Protein AF-A0A1R2B4B4-F1 (afdb_monomer)

Sequence (333 aa):
MHMRRKIGIGDIAIQDKKAPGSLIFQKTSLIRPNEAKKNVLINFNGGGTGFIISKNKIFIGGKRKKLAIVLTAGHVVCNFVTLEPYEKYFSCMLEDGNKAEAYFIKSYMKNYPDEHKSIFTNGYYCLPGDMAILLLVVHGKAKIHTYRLAKKSTIISNSACTISGYPCIPNNFRYCIPQLEALTQVEIENEARNIFCNFNNRVYAEGKIENIDNGIIEVSCSTTNGMSGSPIILNRKVVGVYVGGPPIPSQRECIKIIQRLERKENPCEIFEDVRNLVLFDTFFTDNIFKDILKERSVENFELYGRAIAGGLLTEKEKKKSPKKVICHNHLNT

InterPro domains:
  IPR009003 Peptidase S1, PA clan [SSF50494] (42-247)

Nearest PDB structures (foldseek):
  1y8t-assembly1_B  TM=7.123E-01  e=9.374E-06  Mycobacterium tuberculosis H37Rv
  6jjl-assembly1_F-2  TM=6.039E-01  e=2.147E-06  Escherichia coli K-12
  8w69-assembly1_C  TM=5.652E-01  e=6.907E-07  Escherichia coli
  8f0a-assembly1_A  TM=5.771E-01  e=5.317E-06  Escherichia coli K-12
  6jjo-assembly1_E  TM=6.288E-01  e=1.851E-05  Escherichia coli K-12

Organism: NCBI:txid5963

Foldseek 3Di:
DDPPPLPAFFCFADQDLQAFRHFDADFWDADDPVPDDFQQKKFFDSFFIKGFADWDWDDDPNDIWIKTKIKFFQVVQAPLLVSHGPDQKTWIATQVRFIKIKGFDDAPWDADPVWDADPRHRFTAGTPRRMTMIMIIGDDDDDHDHFAADDPVVADAPAKKKWKWFADDHPQLCRNPVNCVVPDSVVSVVVVCRRCVNTRHIIIFIWTQHDDPPNDTDTNGRDHTRSGQTFIDGPRHGHDGHHHGRGGPLVSLVSVLSSCVVVVHQLQVSLVSLVCSQVSCVRPPDSVSVVVCVDLVSVLSNLVSCVVVVHDDDPVSCVSHPPPPPDPPPDDD

Secondary structure (DSSP, 8-state):
--------S-----S-TTSTTPPPP--EEEPPTTTSPSSSEEEETTS-EEEEEEEEEEEETTEEEEEEEEEE-HHHHB-TTT-SBS-SEEEEEETTS-EEEEEEEEE----TT--EE-TTT-PEESSTT--EEEEEEE-TTPPP--PPBPPGGG--TT-EEEEEE-----S-HHHH-GGGTTS-HHHHHHHHHHHTTTSSS-EEEEEEEEEEETTEEEE-----TT-TTPEEEETTEEEEE---PPPPHHHHHHHHHHHHHHTT--HHHHHHHHHHGGGGGGG-SS-HHHHHHHSHHHHHHHHHHHHHTTPPPPHHHHHHS-TT---------

pLDDT: mean 77.65, std 17.76, range [19.89, 97.94]

Solvent-accessible surface area (backbone atoms only — not comparable to full-atom values): 18279 Å² total; per-residue (Å²): 133,82,93,75,75,80,67,71,74,18,49,33,29,40,75,41,81,72,34,38,24,42,59,57,83,42,74,38,43,78,66,58,84,87,80,53,83,58,29,29,46,35,40,38,78,87,47,20,15,27,30,25,58,42,74,50,76,50,75,58,94,91,41,80,42,44,37,28,40,28,41,26,20,17,66,66,52,21,38,80,63,80,66,44,60,75,49,67,61,42,63,28,32,33,72,83,68,49,61,31,39,34,32,64,72,48,70,51,55,41,70,73,86,69,51,45,68,41,84,77,27,69,16,49,30,71,47,36,55,42,31,24,40,29,44,32,43,52,57,86,84,74,74,72,41,62,49,46,76,53,58,76,92,75,67,54,64,71,37,66,29,33,37,50,26,33,31,41,82,63,90,52,57,56,53,54,43,36,71,38,66,92,49,54,72,68,56,43,47,53,50,49,31,60,36,50,65,66,32,76,41,64,34,37,13,44,35,28,27,68,40,74,56,99,92,46,75,44,60,42,42,42,73,42,47,16,24,39,4,10,41,30,31,42,94,87,15,36,76,48,66,35,55,58,43,23,33,41,69,44,59,45,50,53,51,51,48,54,32,42,56,76,68,66,52,64,55,52,63,48,46,54,54,59,66,52,42,52,78,43,39,86,85,46,97,61,66,58,51,60,52,53,63,66,32,69,70,48,53,46,47,50,56,49,22,40,47,74,74,70,43,88,73,51,78,71,51,57,71,69,40,68,91,82,78,67,82,82,79,70,87,74,132

Radius of gyration: 22.8 Å; Cα contacts (8 Å, |Δi|>4): 705; chains: 1; bounding box: 49×60×64 Å

Structure (mmCIF, N/CA/C/O backbone):
data_AF-A0A1R2B4B4-F1
#
_entry.id   AF-A0A1R2B4B4-F1
#
loop_
_atom_site.group_PDB
_atom_site.id
_atom_site.type_symbol
_atom_site.label_atom_id
_atom_site.label_alt_id
_atom_site.label_comp_id
_atom_site.label_asym_id
_atom_site.label_entity_id
_atom_site.label_seq_id
_atom_site.pdbx_PDB_ins_code
_atom_site.Cartn_x
_atom_site.Cartn_y
_atom_site.Cartn_z
_atom_site.occupancy
_atom_site.B_iso_or_equiv
_atom_site.auth_seq_id
_atom_site.auth_comp_id
_atom_site.auth_asym_id
_atom_site.auth_atom_id
_atom_site.pdbx_PDB_model_num
ATOM 1 N N . MET A 1 1 ? 12.985 -18.440 6.830 1.00 20.50 1 MET A N 1
ATOM 2 C CA . MET A 1 1 ? 13.999 -17.629 6.120 1.00 20.50 1 MET A CA 1
ATOM 3 C C . MET A 1 1 ? 13.409 -16.235 5.962 1.00 20.50 1 MET A C 1
ATOM 5 O O . MET A 1 1 ? 12.304 -16.123 5.457 1.00 20.50 1 MET A O 1
ATOM 9 N N . HIS A 1 2 ? 14.055 -15.229 6.550 1.00 19.89 2 HIS A N 1
ATOM 10 C CA . HIS A 1 2 ? 13.493 -13.904 6.827 1.00 19.89 2 HIS A CA 1
ATOM 11 C C . HIS A 1 2 ? 12.903 -13.196 5.597 1.00 19.89 2 HIS A C 1
ATOM 13 O O . HIS A 1 2 ? 13.605 -13.016 4.603 1.00 19.89 2 HIS A O 1
ATOM 19 N N . MET A 1 3 ? 11.656 -12.720 5.709 1.00 21.08 3 MET A N 1
ATOM 20 C CA . MET A 1 3 ? 11.087 -11.706 4.817 1.00 21.08 3 MET A CA 1
ATOM 21 C C . MET A 1 3 ? 11.991 -10.463 4.832 1.00 21.08 3 MET A C 1
ATOM 23 O O . MET A 1 3 ? 11.949 -9.644 5.745 1.00 21.08 3 MET A O 1
ATOM 27 N N . ARG A 1 4 ? 12.877 -10.375 3.835 1.00 22.64 4 ARG A N 1
ATOM 28 C CA . ARG A 1 4 ? 13.875 -9.309 3.640 1.00 22.64 4 ARG A CA 1
ATOM 29 C C . ARG A 1 4 ? 13.557 -8.397 2.454 1.00 22.64 4 ARG A C 1
ATOM 31 O O . ARG A 1 4 ? 14.420 -7.638 2.027 1.00 22.64 4 ARG A O 1
ATOM 38 N N . ARG A 1 5 ? 12.341 -8.424 1.909 1.00 26.77 5 ARG A N 1
ATOM 39 C CA . ARG A 1 5 ? 11.964 -7.491 0.839 1.00 26.77 5 ARG A CA 1
ATOM 40 C C . ARG A 1 5 ? 11.221 -6.293 1.423 1.00 26.77 5 ARG A C 1
ATOM 42 O O . ARG A 1 5 ? 10.004 -6.233 1.409 1.00 26.77 5 ARG A O 1
ATOM 49 N N . LYS A 1 6 ? 12.004 -5.313 1.890 1.00 31.19 6 LYS A N 1
ATOM 50 C CA . LYS A 1 6 ? 11.599 -3.901 2.030 1.00 31.19 6 LYS A CA 1
ATOM 51 C C . LYS A 1 6 ? 11.477 -3.247 0.638 1.00 31.19 6 LYS A C 1
ATOM 53 O O . LYS A 1 6 ? 12.134 -2.248 0.352 1.00 31.19 6 LYS A O 1
ATOM 58 N N . ILE A 1 7 ? 10.731 -3.871 -0.264 1.00 29.67 7 ILE A N 1
ATOM 59 C CA . ILE A 1 7 ? 10.437 -3.319 -1.585 1.00 29.67 7 ILE A CA 1
ATOM 60 C C . ILE A 1 7 ? 8.945 -3.021 -1.538 1.00 29.67 7 ILE A C 1
ATOM 62 O O . ILE A 1 7 ? 8.129 -3.913 -1.749 1.00 29.67 7 ILE A O 1
ATOM 66 N N . GLY A 1 8 ? 8.606 -1.797 -1.128 1.00 29.62 8 GLY A N 1
ATOM 67 C CA . GLY A 1 8 ? 7.246 -1.295 -1.278 1.00 29.62 8 GLY A CA 1
ATOM 68 C C . GLY A 1 8 ? 6.908 -1.229 -2.764 1.00 29.62 8 GLY A C 1
ATOM 69 O O . GLY A 1 8 ? 7.764 -0.882 -3.579 1.00 29.62 8 GLY A O 1
ATOM 70 N N . ILE A 1 9 ? 5.682 -1.595 -3.118 1.00 30.94 9 ILE A N 1
ATOM 71 C CA . ILE A 1 9 ? 5.141 -1.310 -4.442 1.00 30.94 9 ILE A CA 1
ATOM 72 C C . ILE A 1 9 ? 4.586 0.107 -4.359 1.00 30.94 9 ILE A C 1
ATOM 74 O O . ILE A 1 9 ? 3.557 0.321 -3.730 1.00 30.94 9 ILE A O 1
ATOM 78 N N . GLY A 1 10 ? 5.299 1.057 -4.960 1.00 35.84 10 GLY A N 1
ATOM 79 C CA . GLY A 1 10 ? 4.765 2.375 -5.293 1.00 35.84 10 GLY A CA 1
ATOM 80 C C . GLY A 1 10 ? 4.602 3.361 -4.135 1.00 35.84 10 GLY A C 1
ATOM 81 O O . GLY A 1 10 ? 3.484 3.707 -3.786 1.00 35.84 10 GLY A O 1
ATOM 82 N N . ASP A 1 11 ? 5.710 3.925 -3.657 1.00 35.34 11 ASP A N 1
ATOM 83 C CA . ASP A 1 11 ? 5.749 5.313 -3.170 1.00 35.34 11 ASP A CA 1
ATOM 84 C C . ASP A 1 11 ? 6.859 6.026 -3.950 1.00 35.34 11 ASP A C 1
ATOM 86 O O . ASP A 1 11 ? 7.958 6.251 -3.445 1.00 35.34 11 ASP A O 1
ATOM 90 N N . ILE A 1 12 ? 6.610 6.273 -5.238 1.00 34.72 12 ILE A N 1
ATOM 91 C CA . ILE A 1 12 ? 7.547 6.989 -6.103 1.00 34.72 12 ILE A CA 1
ATOM 92 C C . ILE A 1 12 ? 7.084 8.422 -6.185 1.00 34.72 12 ILE A C 1
ATOM 94 O O . ILE A 1 12 ? 6.176 8.713 -6.942 1.00 34.72 12 ILE A O 1
ATOM 98 N N . ALA A 1 13 ? 7.729 9.334 -5.478 1.00 34.78 13 ALA A N 1
ATOM 99 C CA . ALA A 1 13 ? 7.736 10.705 -5.961 1.00 34.78 13 ALA A CA 1
ATOM 100 C C . ALA A 1 13 ? 8.562 10.754 -7.257 1.00 34.78 13 ALA A C 1
ATOM 102 O O . ALA A 1 13 ? 9.492 9.989 -7.347 1.00 34.78 13 ALA A O 1
ATOM 103 N N . ILE A 1 14 ? 8.257 11.575 -8.261 1.00 30.64 14 ILE A N 1
ATOM 104 C CA . ILE A 1 14 ? 9.130 11.924 -9.405 1.00 30.64 14 ILE A CA 1
ATOM 105 C C . ILE A 1 14 ? 8.902 13.415 -9.661 1.00 30.64 14 ILE A C 1
ATOM 107 O O . ILE A 1 14 ? 7.809 13.927 -9.428 1.00 30.64 14 ILE A O 1
ATOM 111 N N . GLN A 1 15 ? 9.953 14.102 -10.107 1.00 33.62 15 GLN A N 1
ATOM 112 C CA . GLN A 1 15 ? 10.047 15.551 -10.290 1.00 33.62 15 GLN A CA 1
ATOM 113 C C . GLN A 1 15 ? 8.999 16.166 -11.238 1.00 33.62 15 GLN A C 1
ATOM 115 O O . GLN A 1 15 ? 8.691 17.352 -11.120 1.00 33.62 15 GLN A O 1
ATOM 120 N N . ASP A 1 16 ? 8.447 15.404 -12.178 1.00 34.88 16 ASP A N 1
ATOM 121 C CA . ASP A 1 16 ? 7.552 15.958 -13.187 1.00 34.88 16 ASP A CA 1
ATOM 122 C C . ASP A 1 16 ? 6.087 15.829 -12.752 1.00 34.88 16 ASP A C 1
ATOM 124 O O . ASP A 1 16 ? 5.602 14.723 -12.529 1.00 34.88 16 ASP A O 1
ATOM 128 N N . LYS A 1 17 ? 5.344 16.947 -12.729 1.00 39.56 17 LYS A N 1
ATOM 129 C CA . LYS A 1 17 ? 3.870 16.944 -12.604 1.00 39.56 17 LYS A CA 1
ATOM 130 C C . LYS A 1 17 ? 3.194 16.050 -13.656 1.00 39.56 17 LYS A C 1
ATOM 132 O O . LYS A 1 17 ? 2.012 15.754 -13.528 1.00 39.56 17 LYS A O 1
ATOM 137 N N . LYS A 1 18 ? 3.917 15.682 -14.718 1.00 39.38 18 LYS A N 1
ATOM 138 C CA . LYS A 1 18 ? 3.471 14.806 -15.803 1.00 39.38 18 LYS A CA 1
ATOM 139 C C . LYS A 1 18 ? 3.946 13.352 -15.668 1.00 39.38 18 LYS A C 1
ATOM 141 O O . LYS A 1 18 ? 3.542 12.536 -16.493 1.00 39.38 18 LYS A O 1
ATOM 146 N N . ALA A 1 19 ? 4.783 13.011 -14.684 1.00 39.66 19 ALA A N 1
ATOM 147 C CA . ALA A 1 19 ? 5.289 11.652 -14.510 1.00 39.66 19 ALA A CA 1
ATOM 148 C C . ALA A 1 19 ? 4.325 10.786 -13.670 1.00 39.66 19 ALA A C 1
ATOM 150 O O . ALA A 1 19 ? 3.965 11.179 -12.556 1.00 39.66 19 ALA A O 1
ATOM 151 N N . PRO A 1 20 ? 3.957 9.581 -14.151 1.00 38.28 20 PRO A N 1
ATOM 152 C CA . PRO A 1 20 ? 3.320 8.528 -13.359 1.00 38.28 20 PRO A CA 1
ATOM 153 C C . PRO A 1 20 ? 3.973 8.368 -11.978 1.00 38.28 20 PRO A C 1
ATOM 155 O O . PRO A 1 20 ? 5.147 8.016 -11.895 1.00 38.28 20 PRO A O 1
ATOM 158 N N . GLY A 1 21 ? 3.221 8.639 -10.906 1.00 39.91 21 GLY A N 1
ATOM 159 C CA . GLY A 1 21 ? 3.669 8.480 -9.515 1.00 39.91 21 GLY A CA 1
ATOM 160 C C . GLY A 1 21 ? 3.972 9.775 -8.749 1.00 39.91 21 GLY A C 1
ATOM 161 O O . GLY A 1 21 ? 3.857 9.766 -7.532 1.00 39.91 21 GLY A O 1
ATOM 162 N N . SER A 1 22 ? 4.261 10.906 -9.406 1.00 41.38 22 SER A N 1
ATOM 163 C CA . SER A 1 22 ? 4.765 12.129 -8.748 1.00 41.38 22 SER A CA 1
ATOM 164 C C . SER A 1 22 ? 3.985 12.575 -7.491 1.00 41.38 22 SER A C 1
ATOM 166 O O . SER A 1 22 ? 2.798 12.894 -7.584 1.00 41.38 22 SER A O 1
ATOM 168 N N . LEU A 1 23 ? 4.659 12.680 -6.335 1.00 45.44 23 LEU A N 1
ATOM 169 C CA . LEU A 1 23 ? 4.102 13.233 -5.093 1.00 45.44 23 LEU A CA 1
ATOM 170 C C . LEU A 1 23 ? 4.549 14.688 -4.902 1.00 45.44 23 LEU A C 1
ATOM 172 O O . LEU A 1 23 ? 5.727 15.019 -5.039 1.00 45.44 23 LEU A O 1
ATOM 176 N N . ILE A 1 24 ? 3.608 15.557 -4.529 1.00 48.50 24 ILE A N 1
ATOM 177 C CA . ILE A 1 24 ? 3.902 16.918 -4.067 1.00 48.50 24 ILE A CA 1
ATOM 178 C C . ILE A 1 24 ? 4.167 16.846 -2.563 1.00 48.50 24 ILE A C 1
ATOM 180 O O . ILE A 1 24 ? 3.289 16.447 -1.802 1.00 48.50 24 ILE A O 1
ATOM 184 N N . PHE A 1 25 ? 5.363 17.242 -2.123 1.00 50.50 25 PHE A N 1
ATOM 185 C CA . PHE A 1 25 ? 5.734 17.129 -0.714 1.00 50.50 25 PHE A CA 1
ATOM 186 C C . PHE A 1 25 ? 5.131 18.245 0.124 1.00 50.50 25 PHE A C 1
ATOM 188 O O . PHE A 1 25 ? 5.364 19.432 -0.100 1.00 50.50 25 PHE A O 1
ATOM 195 N N . GLN A 1 26 ? 4.415 17.829 1.156 1.00 57.78 26 GLN A N 1
ATOM 196 C CA . GLN A 1 26 ? 4.016 18.643 2.294 1.00 57.78 26 GLN A CA 1
ATOM 197 C C . GLN A 1 26 ? 4.715 18.114 3.554 1.00 57.78 26 GLN A C 1
ATOM 199 O O . GLN A 1 26 ? 4.898 16.905 3.715 1.00 57.78 26 GLN A O 1
ATOM 204 N N . LYS A 1 27 ? 5.164 18.998 4.451 1.00 58.38 27 LYS A N 1
ATOM 205 C CA . LYS A 1 27 ? 5.816 18.558 5.696 1.00 58.38 27 LYS A CA 1
ATOM 206 C C . LYS A 1 27 ? 4.836 17.717 6.521 1.00 58.38 27 LYS A C 1
ATOM 208 O O . LYS A 1 27 ? 3.685 18.115 6.682 1.00 58.38 27 LYS A O 1
ATOM 213 N N . THR A 1 28 ? 5.286 16.576 7.048 1.00 61.84 28 THR A N 1
ATOM 214 C CA . THR A 1 28 ? 4.481 15.814 8.015 1.00 61.84 28 THR A CA 1
ATOM 215 C C . THR A 1 28 ? 4.701 16.359 9.422 1.00 61.84 28 THR A C 1
ATOM 217 O O . THR A 1 28 ? 5.703 17.024 9.701 1.00 61.84 28 THR A O 1
ATOM 220 N N . SER A 1 29 ? 3.747 16.108 10.312 1.00 66.56 29 SER A N 1
ATOM 221 C CA . SER A 1 29 ? 3.820 16.527 11.707 1.00 66.56 29 SER A CA 1
ATOM 222 C C . SER A 1 29 ? 3.812 15.323 12.648 1.00 66.56 29 SER A C 1
ATOM 224 O O . SER A 1 29 ? 3.117 14.321 12.435 1.00 66.56 29 SER A O 1
ATOM 226 N N . LEU A 1 30 ? 4.597 15.426 13.727 1.00 65.56 30 LEU A N 1
ATOM 227 C CA . LEU A 1 30 ? 4.502 14.496 14.847 1.00 65.56 30 LEU A CA 1
ATOM 228 C C . LEU A 1 30 ? 3.175 14.685 15.570 1.00 65.56 30 LEU A C 1
ATOM 230 O O . LEU A 1 30 ? 2.726 15.801 15.839 1.00 65.56 30 LEU A O 1
ATOM 234 N N . ILE A 1 31 ? 2.600 13.567 15.987 1.00 60.31 31 ILE A N 1
ATOM 235 C CA . ILE A 1 31 ? 1.404 13.577 16.814 1.00 60.31 31 ILE A CA 1
ATOM 236 C C . ILE A 1 31 ? 1.773 13.880 18.253 1.00 60.31 31 ILE A C 1
ATOM 238 O O . ILE A 1 31 ? 2.488 13.113 18.900 1.00 60.31 31 ILE A O 1
ATOM 242 N N . ARG A 1 32 ? 1.182 14.943 18.800 1.00 54.16 32 ARG A N 1
ATOM 243 C CA . ARG A 1 32 ? 1.194 15.162 20.245 1.00 54.16 32 ARG A CA 1
ATOM 244 C C . ARG A 1 32 ? 0.273 14.1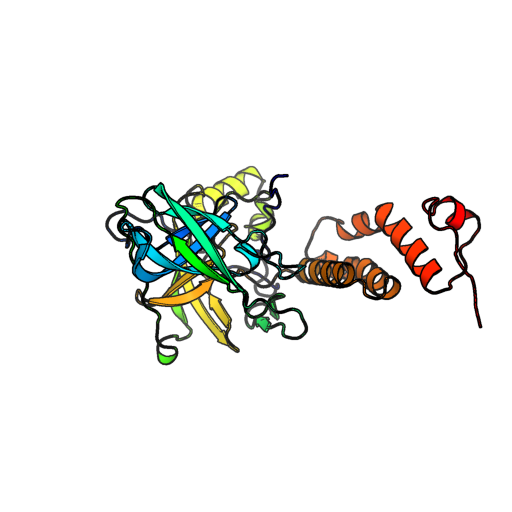29 20.919 1.00 54.16 32 ARG A C 1
ATOM 246 O O . ARG A 1 32 ? -0.895 14.022 20.535 1.00 54.16 32 ARG A O 1
ATOM 253 N N . PRO A 1 33 ? 0.736 13.388 21.946 1.00 47.47 33 PRO A N 1
ATOM 254 C CA . PRO A 1 33 ? -0.003 12.276 22.564 1.00 47.47 33 PRO A CA 1
ATOM 255 C C . PRO A 1 33 ? -1.416 12.591 23.082 1.00 47.47 33 PRO A C 1
ATOM 257 O O . PRO A 1 33 ? -2.191 11.663 23.324 1.00 47.47 33 PRO A O 1
ATOM 260 N N . ASN A 1 34 ? -1.736 13.872 23.281 1.00 50.53 34 ASN A N 1
ATOM 261 C CA . ASN A 1 34 ? -2.992 14.337 23.869 1.00 50.53 34 ASN A CA 1
ATOM 262 C C . ASN A 1 34 ? -4.102 14.581 22.831 1.00 50.53 34 ASN A C 1
ATOM 264 O O . ASN A 1 34 ? -5.273 14.613 23.198 1.00 50.53 34 ASN A O 1
ATOM 268 N N . GLU A 1 35 ? -3.764 14.715 21.546 1.00 55.56 35 GLU A N 1
ATOM 269 C CA . GLU A 1 35 ? -4.725 15.082 20.491 1.00 55.56 35 GLU A CA 1
ATOM 270 C C . GLU A 1 35 ? -5.204 13.878 19.664 1.00 55.56 35 GLU A C 1
ATOM 272 O O . GLU A 1 35 ? -6.235 13.940 18.989 1.00 55.56 35 GLU A O 1
ATOM 277 N N . ALA A 1 36 ? -4.501 12.745 19.739 1.00 60.78 36 ALA A N 1
ATOM 278 C CA . ALA A 1 36 ? -4.832 11.561 18.960 1.00 60.78 36 ALA A CA 1
ATOM 279 C C . ALA A 1 36 ? -5.597 10.501 19.756 1.00 60.78 36 ALA A C 1
ATOM 281 O O . ALA A 1 36 ? -5.290 10.179 20.905 1.00 60.78 36 ALA A O 1
ATOM 282 N N . LYS A 1 37 ? -6.560 9.861 19.081 1.00 68.31 37 LYS A N 1
ATOM 283 C CA . LYS A 1 37 ? -7.073 8.562 19.527 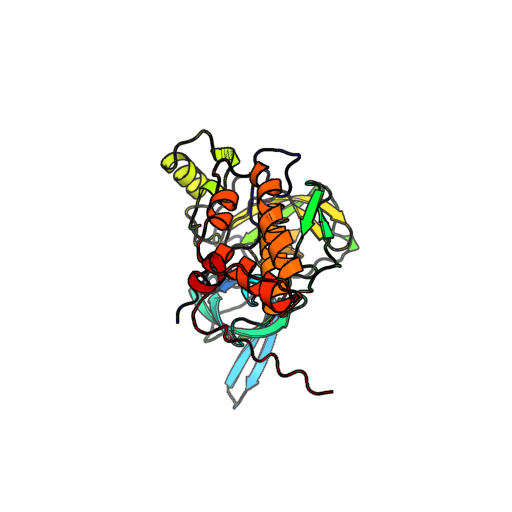1.00 68.31 37 LYS A CA 1
ATOM 284 C C . LYS A 1 37 ? -5.895 7.587 19.599 1.00 68.31 37 LYS A C 1
ATOM 286 O O . LYS A 1 37 ? -5.201 7.414 18.597 1.00 68.31 37 LYS A O 1
ATOM 291 N N . LYS A 1 38 ? -5.698 6.986 20.774 1.00 76.06 38 LYS A N 1
ATOM 292 C CA . LYS A 1 38 ? -4.687 5.951 21.024 1.00 76.06 38 LYS A CA 1
ATOM 293 C C . LYS A 1 38 ? -5.205 4.577 20.603 1.00 76.06 38 LYS A C 1
ATOM 295 O O . LYS A 1 38 ? -6.412 4.348 20.599 1.00 76.06 38 LYS A O 1
ATOM 300 N N . ASN A 1 39 ? -4.294 3.664 20.304 1.00 80.75 39 ASN A N 1
ATOM 301 C CA . ASN A 1 39 ? -4.520 2.305 19.814 1.00 80.75 39 ASN A CA 1
ATOM 302 C C . ASN A 1 39 ? -5.665 2.176 18.799 1.00 80.75 39 ASN A C 1
ATOM 304 O O . ASN A 1 39 ? -6.571 1.351 18.966 1.00 80.75 39 ASN A O 1
ATOM 308 N N . VAL A 1 40 ? -5.664 3.046 17.796 1.00 89.19 40 VAL A N 1
ATOM 309 C CA . VAL A 1 40 ? -6.540 2.970 16.624 1.00 89.19 40 VAL A CA 1
ATOM 310 C C . VAL A 1 40 ? -5.788 2.444 15.398 1.00 89.19 40 VAL A C 1
ATOM 312 O O . VAL A 1 40 ? -6.418 1.913 14.482 1.00 89.19 40 VAL A O 1
ATOM 315 N N . LEU A 1 41 ? -4.456 2.544 15.411 1.00 92.44 41 LEU A N 1
ATOM 316 C CA . LEU A 1 41 ? -3.555 1.977 14.414 1.00 92.44 41 LEU A CA 1
ATOM 317 C C . LEU A 1 41 ? -2.807 0.756 14.957 1.00 92.44 41 LEU A C 1
ATOM 319 O O . LEU A 1 41 ? -2.630 0.600 16.170 1.00 92.44 41 LEU A O 1
ATOM 323 N N . ILE A 1 42 ? -2.345 -0.075 14.029 1.00 93.94 42 ILE A N 1
ATOM 324 C CA . ILE A 1 42 ? -1.343 -1.113 14.253 1.00 93.94 42 ILE A CA 1
ATOM 325 C C . ILE A 1 42 ? -0.165 -0.905 13.301 1.00 93.94 42 ILE A C 1
ATOM 327 O O . ILE A 1 42 ? -0.352 -0.457 12.169 1.00 93.94 42 ILE A O 1
ATOM 331 N N . ASN A 1 43 ? 1.028 -1.266 13.760 1.00 94.06 43 ASN A N 1
ATOM 332 C CA . ASN A 1 43 ? 2.244 -1.329 12.954 1.00 94.06 43 ASN A CA 1
ATOM 333 C C . ASN A 1 43 ? 2.663 -2.797 12.786 1.00 94.06 43 ASN A C 1
ATOM 335 O O . ASN A 1 43 ? 2.759 -3.523 13.782 1.00 94.06 43 ASN A O 1
ATOM 339 N N . PHE A 1 44 ? 2.889 -3.244 11.551 1.00 92.25 44 PHE A N 1
ATOM 340 C CA . PHE A 1 44 ? 3.333 -4.611 11.274 1.00 92.25 44 PHE A CA 1
ATOM 341 C C . PHE A 1 44 ? 4.849 -4.747 11.420 1.00 92.25 44 PHE A C 1
ATOM 343 O O . PHE A 1 44 ? 5.626 -3.894 10.986 1.00 92.25 44 PHE A O 1
ATOM 350 N N . ASN A 1 45 ? 5.292 -5.870 11.988 1.00 80.38 45 ASN A N 1
ATOM 351 C CA . ASN A 1 45 ? 6.713 -6.200 12.027 1.00 80.38 45 ASN A CA 1
ATOM 352 C C . ASN A 1 45 ? 7.214 -6.480 10.600 1.00 80.38 45 ASN A C 1
ATOM 354 O O . ASN A 1 45 ? 6.929 -7.533 10.043 1.00 80.38 45 ASN A O 1
ATOM 358 N N . GLY A 1 46 ? 7.963 -5.542 10.020 1.00 71.88 46 GLY A N 1
ATOM 359 C CA . GLY A 1 46 ? 8.410 -5.604 8.620 1.00 71.88 46 GLY A CA 1
ATOM 360 C C . GLY A 1 46 ?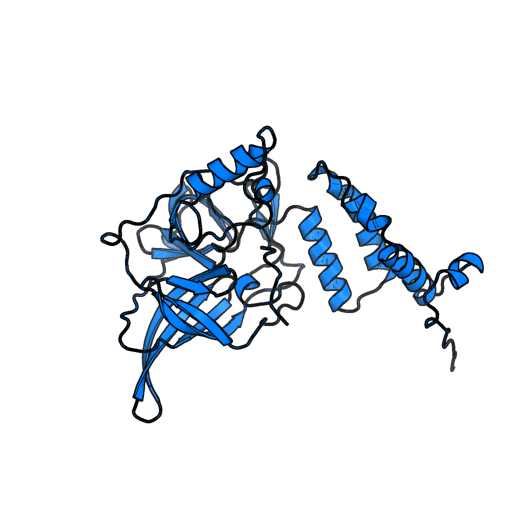 7.995 -4.392 7.785 1.00 71.88 46 GLY A C 1
ATOM 361 O O . GLY A 1 46 ? 8.525 -4.210 6.691 1.00 71.88 46 GLY A O 1
ATOM 362 N N . GLY A 1 47 ? 7.136 -3.532 8.337 1.00 84.31 47 GLY A N 1
ATOM 363 C CA . GLY A 1 47 ? 6.620 -2.333 7.686 1.00 84.31 47 GLY A CA 1
ATOM 364 C C . GLY A 1 47 ? 5.163 -2.496 7.260 1.00 84.31 47 GLY A C 1
ATOM 365 O O . GLY A 1 47 ? 4.694 -3.598 6.987 1.00 84.31 47 GLY A O 1
ATOM 366 N N . GLY A 1 48 ? 4.452 -1.375 7.222 1.00 90.88 48 GLY A N 1
ATOM 367 C CA . GLY A 1 48 ? 3.034 -1.307 6.899 1.00 90.88 48 GLY A CA 1
ATOM 368 C C . GLY A 1 48 ? 2.208 -0.889 8.107 1.00 90.88 48 GLY A C 1
ATOM 369 O O . GLY A 1 48 ? 2.551 -1.142 9.264 1.00 90.88 48 GLY A O 1
ATOM 370 N N . THR A 1 49 ? 1.078 -0.262 7.823 1.00 95.38 49 THR A N 1
ATOM 371 C CA . THR A 1 49 ? 0.134 0.238 8.815 1.00 95.38 49 THR A CA 1
ATOM 372 C C . THR A 1 49 ? -1.218 -0.443 8.615 1.00 95.38 49 THR A C 1
ATOM 374 O O . THR A 1 49 ? -1.631 -0.740 7.497 1.00 95.38 49 THR A O 1
ATOM 377 N N . GLY A 1 50 ? -1.941 -0.698 9.698 1.00 96.75 50 GLY A N 1
ATOM 378 C CA . GLY A 1 50 ? -3.359 -1.049 9.648 1.00 96.75 50 GLY A CA 1
ATOM 379 C C . GLY A 1 50 ? -4.157 -0.186 10.613 1.00 96.75 50 GLY A C 1
ATOM 380 O O . GLY A 1 50 ? -3.600 0.388 11.549 1.00 96.75 50 GLY A O 1
ATOM 381 N N . PHE A 1 51 ? -5.470 -0.099 10.423 1.00 96.62 51 PHE A N 1
ATOM 382 C CA . PHE A 1 51 ? -6.339 0.651 11.329 1.00 96.62 51 PHE A CA 1
ATOM 383 C C . PHE A 1 51 ? -7.617 -0.092 11.689 1.00 96.62 51 PHE A C 1
ATOM 385 O O . PHE A 1 51 ? -8.199 -0.833 10.897 1.00 96.62 51 PHE A O 1
ATOM 392 N N . ILE A 1 52 ? -8.070 0.131 12.920 1.00 96.69 52 ILE A N 1
ATOM 393 C CA . ILE A 1 52 ? -9.191 -0.590 13.514 1.00 96.69 52 ILE A CA 1
ATOM 394 C C . ILE A 1 52 ? -10.504 0.125 13.178 1.00 96.69 52 ILE A C 1
ATOM 396 O O . ILE A 1 52 ? -10.718 1.281 13.557 1.00 96.69 52 ILE A O 1
ATOM 400 N N . ILE A 1 53 ? -11.427 -0.587 12.532 1.00 95.38 53 ILE A N 1
ATOM 401 C CA . ILE A 1 53 ? -12.754 -0.063 12.155 1.00 95.38 53 ILE A CA 1
ATOM 402 C C . ILE A 1 53 ? -13.881 -0.577 13.051 1.00 95.38 53 ILE A C 1
ATOM 404 O O . ILE A 1 53 ? -14.906 0.082 13.215 1.00 95.38 53 ILE A O 1
ATOM 408 N N . SER A 1 54 ? -13.689 -1.736 13.675 1.00 94.19 54 SER A N 1
ATOM 409 C CA . SER A 1 54 ? -14.670 -2.350 14.564 1.00 94.19 54 SER A CA 1
ATOM 410 C C . SER A 1 54 ? -13.965 -3.111 15.675 1.00 94.19 54 SER A C 1
ATOM 412 O O . SER A 1 54 ? -12.849 -3.592 15.494 1.00 94.19 54 SER A O 1
ATOM 414 N N . LYS A 1 55 ? -14.613 -3.216 16.834 1.00 93.31 55 LYS A N 1
ATOM 415 C CA . LYS A 1 55 ? -14.126 -4.003 17.965 1.00 93.31 55 LYS A CA 1
ATOM 416 C C . LYS A 1 55 ? -15.278 -4.702 18.659 1.00 93.31 55 LYS A C 1
ATOM 418 O O . LYS A 1 55 ? -16.338 -4.112 18.854 1.00 93.31 55 LYS A O 1
ATOM 423 N N . ASN A 1 56 ? -15.032 -5.923 19.104 1.00 90.19 56 ASN A N 1
ATOM 424 C CA . ASN A 1 56 ? -15.956 -6.676 19.932 1.00 90.19 56 ASN A CA 1
ATOM 425 C C . ASN A 1 56 ? -15.196 -7.396 21.055 1.00 90.19 56 ASN A C 1
ATOM 427 O O . ASN A 1 56 ? -13.975 -7.562 21.012 1.00 90.19 56 ASN A O 1
ATOM 431 N N . LYS A 1 57 ? -15.905 -7.792 22.108 1.00 84.69 57 LYS A N 1
ATOM 432 C CA . LYS A 1 57 ? -15.353 -8.619 23.179 1.00 84.69 57 LYS A CA 1
ATOM 433 C C . LYS A 1 57 ? -16.112 -9.930 23.198 1.00 84.69 57 LYS A C 1
ATOM 435 O O . LYS A 1 57 ? -17.298 -9.924 23.507 1.00 84.69 57 LYS A O 1
ATOM 440 N N . ILE A 1 58 ? -15.413 -11.024 22.939 1.00 83.25 58 ILE A N 1
ATOM 441 C CA . ILE A 1 58 ? -15.995 -12.366 22.971 1.00 83.25 58 ILE A CA 1
ATOM 442 C C . ILE A 1 58 ? -15.350 -13.202 24.077 1.00 83.25 58 ILE A C 1
ATOM 444 O O . ILE A 1 58 ? -14.262 -12.874 24.561 1.00 83.25 58 ILE A O 1
ATOM 448 N N . PHE A 1 59 ? -16.022 -14.269 24.496 1.00 78.75 59 PHE A N 1
ATOM 449 C CA . PHE A 1 59 ? -15.481 -15.246 25.438 1.00 78.75 59 PHE A CA 1
ATOM 450 C C . PHE A 1 59 ? -14.987 -16.472 24.669 1.00 78.75 59 PHE A C 1
ATOM 452 O O . PHE A 1 59 ? -15.737 -17.045 23.887 1.00 78.75 59 PHE A O 1
ATOM 459 N N . ILE A 1 60 ? -13.731 -16.868 24.891 1.00 76.12 60 ILE A N 1
ATOM 460 C CA . ILE A 1 60 ? -13.147 -18.107 24.359 1.00 76.12 60 ILE A CA 1
ATOM 461 C C . ILE A 1 60 ? -12.543 -18.867 25.541 1.00 76.12 60 ILE A C 1
ATOM 463 O O . ILE A 1 60 ? -11.654 -18.342 26.215 1.00 76.12 60 ILE A O 1
ATOM 467 N N . GLY A 1 61 ? -13.042 -20.078 25.819 1.00 76.44 61 GLY A N 1
ATOM 468 C CA . GLY A 1 61 ? -12.548 -20.923 26.916 1.00 76.44 61 GLY A CA 1
ATOM 469 C C . GLY A 1 61 ? -12.576 -20.224 28.282 1.00 76.44 61 GLY A C 1
ATOM 470 O O . GLY A 1 61 ? -11.575 -20.211 28.993 1.00 76.44 61 GLY A O 1
ATOM 471 N N . GLY A 1 62 ? -13.671 -19.520 28.596 1.00 80.25 62 GLY A N 1
ATOM 472 C CA . GLY A 1 62 ? -13.831 -18.754 29.843 1.00 80.25 62 GLY A CA 1
ATOM 473 C C . GLY A 1 62 ? -13.011 -17.457 29.933 1.00 80.25 62 GLY A C 1
ATOM 474 O O . GLY A 1 62 ? -13.219 -16.659 30.845 1.00 80.25 62 GLY A O 1
ATOM 475 N N . LYS A 1 63 ? -12.113 -17.180 28.976 1.00 80.19 63 LYS A N 1
ATOM 476 C CA . LYS A 1 63 ? -11.309 -15.950 28.941 1.00 80.19 63 LYS A CA 1
ATOM 477 C C . LYS A 1 63 ? -11.910 -14.939 27.971 1.00 80.19 63 LYS A C 1
ATOM 479 O O . LYS A 1 63 ? -12.194 -15.241 26.812 1.00 80.19 63 LYS A O 1
ATOM 484 N N . ARG A 1 64 ? -12.065 -13.694 28.429 1.00 82.75 64 ARG A N 1
ATOM 485 C CA . ARG A 1 64 ? -12.547 -12.592 27.588 1.00 82.75 64 ARG A CA 1
ATOM 486 C C . ARG A 1 64 ? -11.433 -12.120 26.655 1.00 82.75 64 ARG A C 1
ATOM 488 O O . ARG A 1 64 ? -10.421 -11.593 27.115 1.00 82.75 64 ARG A O 1
ATOM 495 N N . LYS A 1 65 ? -11.633 -12.269 25.349 1.00 83.75 65 LYS A N 1
ATOM 496 C CA . LYS A 1 65 ? -10.721 -11.799 24.302 1.00 83.75 65 LYS A CA 1
ATOM 497 C C . LYS A 1 65 ? -11.292 -10.546 23.644 1.00 83.75 65 LYS A C 1
ATOM 499 O O . LYS A 1 65 ? -12.494 -10.446 23.393 1.00 83.75 65 LYS A O 1
ATOM 504 N N . LYS A 1 66 ? -10.430 -9.557 23.407 1.00 88.00 66 LYS A N 1
ATOM 505 C CA . LYS A 1 66 ? -10.777 -8.355 22.642 1.00 88.00 66 LYS A CA 1
ATOM 506 C C . LYS A 1 66 ? -10.402 -8.619 21.193 1.00 88.00 66 LYS A C 1
ATOM 508 O O . LYS A 1 66 ? -9.222 -8.803 20.901 1.00 88.00 66 LYS A O 1
ATOM 513 N N . LEU A 1 67 ? -11.409 -8.641 20.335 1.00 92.56 67 LEU A N 1
ATOM 514 C CA . LEU A 1 67 ? -11.243 -8.790 18.901 1.00 92.56 67 LEU A CA 1
ATOM 515 C C . LEU A 1 67 ? -11.501 -7.460 18.207 1.00 92.56 67 LEU A C 1
ATOM 517 O O . LEU A 1 67 ? -12.336 -6.669 18.653 1.00 92.56 67 LEU A O 1
ATOM 521 N N . ALA A 1 68 ? -10.802 -7.224 17.109 1.00 95.06 68 ALA A N 1
ATOM 522 C CA . ALA A 1 68 ? -10.997 -6.052 16.276 1.00 95.06 68 ALA A CA 1
ATOM 523 C C . ALA A 1 68 ? -10.904 -6.414 14.796 1.00 95.06 68 ALA A C 1
ATOM 525 O O . ALA A 1 68 ? -10.176 -7.326 14.428 1.00 95.06 68 ALA A O 1
ATOM 526 N N . ILE A 1 69 ? -11.634 -5.688 13.956 1.00 96.81 69 ILE A N 1
ATOM 527 C CA . ILE A 1 69 ? -11.459 -5.757 12.507 1.00 96.81 69 ILE A CA 1
ATOM 528 C C . ILE A 1 69 ? -10.512 -4.640 12.102 1.00 96.81 69 ILE A C 1
ATOM 530 O O . ILE A 1 69 ? -10.747 -3.472 12.435 1.00 96.81 69 ILE A O 1
ATOM 534 N N . VAL A 1 70 ? -9.461 -5.025 11.388 1.00 97.56 70 VAL A N 1
ATOM 535 C CA . VAL A 1 70 ? -8.440 -4.130 10.858 1.00 97.56 70 VAL A CA 1
ATOM 536 C C . VAL A 1 70 ? -8.531 -4.102 9.340 1.00 97.56 70 VAL A C 1
ATOM 538 O O . VAL A 1 70 ? -8.675 -5.149 8.710 1.00 97.56 70 VAL A O 1
ATOM 541 N N . LEU A 1 71 ? -8.427 -2.901 8.777 1.00 97.62 71 LEU A N 1
ATOM 542 C CA . LEU A 1 71 ? -8.163 -2.693 7.358 1.00 97.62 71 LEU A CA 1
ATOM 543 C C . LEU A 1 71 ? -6.695 -2.313 7.163 1.00 97.62 71 LEU A C 1
ATOM 545 O O . LEU A 1 71 ? -6.119 -1.601 7.989 1.00 97.62 71 LEU A O 1
ATOM 549 N N . THR A 1 72 ? -6.109 -2.790 6.072 1.00 97.06 72 THR A N 1
ATOM 550 C CA . THR A 1 72 ? -4.764 -2.433 5.605 1.00 97.06 72 THR A CA 1
ATOM 551 C C . THR A 1 72 ? -4.702 -2.582 4.080 1.00 97.06 72 THR A C 1
ATOM 553 O O . THR A 1 72 ? -5.686 -3.008 3.465 1.00 97.06 72 THR A O 1
ATOM 556 N N . ALA A 1 73 ? -3.577 -2.223 3.465 1.00 94.06 73 ALA A N 1
ATOM 557 C CA . ALA A 1 73 ? -3.334 -2.483 2.052 1.00 94.06 73 ALA A CA 1
ATOM 558 C C . ALA A 1 73 ? -3.054 -3.979 1.851 1.00 94.06 73 ALA A C 1
ATOM 560 O O . ALA A 1 73 ? -2.442 -4.628 2.702 1.00 94.06 73 ALA A O 1
ATOM 561 N N . GLY A 1 74 ? -3.519 -4.545 0.742 1.00 93.19 74 GLY A N 1
ATOM 562 C CA . GLY A 1 74 ? -3.351 -5.964 0.438 1.00 93.19 74 GLY A CA 1
ATOM 563 C C . GLY A 1 74 ? -1.879 -6.359 0.351 1.00 93.19 74 GLY A C 1
ATOM 564 O O . GLY A 1 74 ? -1.470 -7.316 1.009 1.00 93.19 74 GLY A O 1
ATOM 565 N N . HIS A 1 75 ? -1.063 -5.575 -0.353 1.00 90.62 75 HIS A N 1
ATOM 566 C CA . HIS A 1 75 ? 0.364 -5.854 -0.556 1.00 90.62 75 HIS A CA 1
ATOM 567 C C . HIS A 1 75 ? 1.201 -5.850 0.736 1.00 90.62 75 HIS A C 1
ATOM 569 O O . HIS A 1 75 ? 2.329 -6.345 0.740 1.00 90.62 75 HIS A O 1
ATOM 575 N N . VAL A 1 76 ? 0.674 -5.300 1.839 1.00 92.75 76 VAL A N 1
ATOM 576 C CA . VAL A 1 76 ? 1.328 -5.339 3.159 1.00 92.75 76 VAL A CA 1
ATOM 577 C C . VAL A 1 76 ? 1.309 -6.756 3.736 1.00 92.75 76 VAL A C 1
ATOM 579 O O . VAL A 1 76 ? 2.248 -7.166 4.413 1.00 92.75 76 VAL A O 1
ATOM 582 N N . VAL A 1 77 ? 0.250 -7.521 3.464 1.00 94.12 77 VAL A N 1
ATOM 583 C CA . VAL A 1 77 ? 0.017 -8.853 4.051 1.00 94.12 77 VAL A CA 1
ATOM 584 C C . VAL A 1 77 ? -0.045 -9.971 3.016 1.00 94.12 77 VAL A C 1
ATOM 586 O O . VAL A 1 77 ? -0.085 -11.147 3.372 1.00 94.12 77 VAL A O 1
ATOM 589 N N . CYS A 1 78 ? -0.048 -9.633 1.734 1.00 91.88 78 CYS A N 1
ATOM 590 C CA . CYS A 1 78 ? -0.111 -10.571 0.628 1.00 91.88 78 CYS A CA 1
ATOM 591 C C . CYS A 1 78 ? 0.999 -10.301 -0.379 1.00 91.88 78 CYS A C 1
ATOM 593 O O . CYS A 1 78 ? 1.388 -9.159 -0.626 1.00 91.88 78 CYS A O 1
ATOM 595 N N . ASN A 1 79 ? 1.476 -11.374 -0.997 1.00 89.94 79 ASN A N 1
ATOM 596 C CA . ASN A 1 79 ? 2.393 -11.308 -2.113 1.00 89.94 79 ASN A CA 1
ATOM 597 C C . ASN A 1 79 ? 1.646 -10.764 -3.330 1.00 89.94 79 ASN A C 1
ATOM 599 O O . ASN A 1 79 ? 0.710 -11.378 -3.819 1.00 89.94 79 ASN A O 1
ATOM 603 N N . PHE A 1 80 ? 2.064 -9.613 -3.835 1.00 83.38 80 PHE A N 1
ATOM 604 C CA . PHE A 1 80 ? 1.443 -8.965 -4.989 1.00 83.38 80 PHE A CA 1
ATOM 605 C C . PHE A 1 80 ? 1.613 -9.716 -6.315 1.00 83.38 80 PHE A C 1
ATOM 607 O O . PHE A 1 80 ? 0.916 -9.428 -7.286 1.00 83.38 80 PHE A O 1
ATOM 614 N N . VAL A 1 81 ? 2.563 -10.649 -6.384 1.00 84.38 81 VAL A N 1
ATOM 615 C CA . VAL A 1 81 ? 2.776 -11.477 -7.570 1.00 84.38 81 VAL A CA 1
ATOM 616 C C . VAL A 1 81 ? 1.797 -12.645 -7.565 1.00 84.38 81 VAL A C 1
ATOM 618 O O . VAL A 1 81 ? 1.071 -12.852 -8.531 1.00 84.38 81 VAL A O 1
ATOM 621 N N . THR A 1 82 ? 1.756 -13.401 -6.467 1.00 86.75 82 THR A N 1
ATOM 622 C CA . THR A 1 82 ? 0.916 -14.606 -6.367 1.00 86.75 82 THR A CA 1
ATOM 623 C C . THR A 1 82 ? -0.504 -14.310 -5.887 1.00 86.75 82 THR A C 1
ATOM 625 O O . THR A 1 82 ? -1.369 -15.167 -5.993 1.00 86.75 82 THR A O 1
ATOM 628 N N . LEU A 1 83 ? -0.741 -13.108 -5.355 1.00 87.81 83 LEU A N 1
ATOM 629 C CA . LEU A 1 83 ? -1.946 -12.651 -4.649 1.00 87.81 83 LEU A CA 1
ATOM 630 C C . LEU A 1 83 ? -2.279 -13.399 -3.349 1.00 87.81 83 LEU A C 1
ATOM 632 O O . LEU A 1 83 ? -3.262 -13.077 -2.682 1.00 87.81 83 LEU A O 1
ATOM 636 N N . GLU A 1 84 ? -1.435 -14.344 -2.951 1.00 91.94 84 GLU A N 1
ATOM 637 C CA . GLU A 1 84 ? -1.608 -15.141 -1.741 1.00 91.94 84 GLU A CA 1
ATOM 638 C C . GLU A 1 84 ? -1.072 -14.407 -0.500 1.00 91.94 84 GLU A C 1
ATOM 640 O O . GLU A 1 84 ? -0.099 -13.649 -0.599 1.00 91.94 84 GLU A O 1
ATOM 645 N N . PRO A 1 85 ? -1.657 -14.623 0.692 1.00 93.44 85 PRO A N 1
ATOM 646 C CA . PRO A 1 85 ? -1.127 -14.063 1.928 1.00 93.44 85 PRO A CA 1
ATOM 647 C C . PRO A 1 85 ? 0.302 -14.561 2.182 1.00 93.44 85 PRO A C 1
ATOM 649 O O . PRO A 1 85 ? 0.586 -15.746 2.012 1.00 93.44 85 PRO A O 1
ATOM 652 N N . TYR A 1 86 ? 1.195 -13.674 2.638 1.00 91.31 86 TYR A N 1
ATOM 653 C CA . TYR A 1 86 ? 2.550 -14.081 3.036 1.00 91.31 86 TYR A CA 1
ATOM 654 C C . TYR A 1 86 ? 2.495 -15.101 4.174 1.00 91.31 86 TYR A C 1
ATOM 656 O O . TYR A 1 86 ? 3.212 -16.098 4.172 1.00 91.31 86 TYR A O 1
ATOM 664 N N . GLU A 1 87 ? 1.614 -14.840 5.140 1.00 93.12 87 GLU A N 1
ATOM 665 C CA . GLU A 1 87 ? 1.362 -15.674 6.305 1.00 93.12 87 GLU A CA 1
ATOM 666 C C . GLU A 1 87 ? -0.128 -15.589 6.674 1.00 93.12 87 GLU A C 1
ATOM 668 O O . GLU A 1 87 ? -0.818 -14.618 6.365 1.00 93.12 87 GLU A O 1
ATOM 673 N N . LYS A 1 88 ? -0.658 -16.597 7.377 1.00 92.81 88 LYS A N 1
ATOM 674 C CA . LYS A 1 88 ? -2.028 -16.523 7.932 1.00 92.81 88 LYS A CA 1
ATOM 675 C C . LYS A 1 88 ? -2.111 -15.634 9.177 1.00 92.81 88 LYS A C 1
ATOM 677 O O . LYS A 1 88 ? -3.205 -15.303 9.633 1.00 92.81 88 LYS A O 1
ATOM 682 N N . TYR A 1 89 ? -0.960 -15.294 9.741 1.00 93.19 89 TYR A N 1
ATOM 683 C CA . TYR A 1 89 ? -0.789 -14.673 11.041 1.00 93.19 89 TYR A CA 1
ATOM 684 C C . TYR A 1 89 ? 0.325 -13.632 10.962 1.00 93.19 89 TYR A C 1
ATOM 686 O O . TYR A 1 89 ? 1.350 -13.880 10.343 1.00 93.19 89 TYR A O 1
ATOM 694 N N . PHE A 1 90 ? 0.140 -12.497 11.633 1.00 94.00 90 PHE A N 1
ATOM 695 C CA . PHE A 1 90 ? 1.099 -11.402 11.662 1.00 94.00 90 PHE A CA 1
ATOM 696 C C . PHE A 1 90 ? 1.258 -10.873 13.086 1.00 94.00 90 PHE A C 1
ATOM 698 O O . PHE A 1 90 ? 0.286 -10.486 13.742 1.00 94.00 90 PHE A O 1
ATOM 705 N N . SER A 1 91 ? 2.505 -10.790 13.549 1.00 92.56 91 SER A N 1
ATOM 706 C CA . SER A 1 91 ? 2.836 -10.055 14.771 1.00 92.56 91 SER A CA 1
ATOM 707 C C . SER A 1 91 ? 2.805 -8.553 14.490 1.00 92.56 91 SER A C 1
ATOM 709 O O . SER A 1 91 ? 3.456 -8.075 13.558 1.00 92.56 91 SER A O 1
ATOM 711 N N . CYS A 1 92 ? 2.099 -7.798 15.327 1.00 94.00 92 CYS A N 1
ATOM 712 C CA . CYS A 1 92 ? 1.977 -6.350 15.195 1.00 94.00 92 CYS A CA 1
ATOM 713 C C . CYS A 1 92 ? 2.056 -5.640 16.552 1.00 94.00 92 CYS A C 1
ATOM 715 O O . CYS A 1 92 ? 1.967 -6.251 17.621 1.00 94.00 92 CYS A O 1
ATOM 717 N N . MET A 1 93 ? 2.248 -4.328 16.497 1.00 92.38 93 MET A N 1
ATOM 718 C CA . MET A 1 93 ? 2.350 -3.453 17.660 1.00 92.38 93 MET A CA 1
ATOM 719 C C . MET A 1 93 ? 1.211 -2.438 17.647 1.00 92.38 93 MET A C 1
ATOM 721 O O . MET A 1 93 ? 0.894 -1.863 16.605 1.00 92.38 93 MET A O 1
ATOM 725 N N . LEU A 1 94 ? 0.606 -2.211 18.811 1.00 91.69 94 LEU A N 1
ATOM 726 C CA . LEU A 1 94 ? -0.301 -1.093 19.050 1.00 91.69 94 LEU A CA 1
ATOM 727 C C . LEU A 1 94 ? 0.487 0.206 19.272 1.00 91.69 94 LEU A C 1
ATOM 729 O O . LEU A 1 94 ? 1.677 0.193 19.583 1.00 91.69 94 LEU A O 1
ATOM 733 N N . GLU A 1 95 ? -0.210 1.334 19.161 1.00 87.75 95 GLU A N 1
ATOM 734 C CA . GLU A 1 95 ? 0.344 2.681 19.361 1.00 87.75 95 GLU A CA 1
ATOM 735 C C . GLU A 1 95 ? 0.982 2.904 20.734 1.00 87.75 95 GLU A C 1
ATOM 737 O O . GLU A 1 95 ? 1.917 3.688 20.858 1.00 87.75 95 GLU A O 1
ATOM 742 N N . ASP A 1 96 ? 0.485 2.226 21.765 1.00 86.94 96 ASP A N 1
ATOM 743 C CA . ASP A 1 96 ? 1.028 2.277 23.122 1.00 86.94 96 ASP A CA 1
ATOM 744 C C . ASP A 1 96 ? 2.167 1.275 23.377 1.00 86.94 96 ASP A C 1
ATOM 746 O O . ASP A 1 96 ? 2.595 1.111 24.519 1.00 86.94 96 ASP A O 1
ATOM 750 N N . GLY A 1 97 ? 2.645 0.588 22.336 1.00 87.00 97 GLY A N 1
ATOM 751 C CA . GLY A 1 97 ? 3.714 -0.401 22.428 1.00 87.00 97 GLY A CA 1
ATOM 752 C C . GLY A 1 97 ? 3.260 -1.783 22.907 1.00 87.00 97 GLY A C 1
ATOM 753 O O . GLY A 1 97 ? 4.094 -2.677 23.046 1.00 87.00 97 GLY A O 1
ATOM 754 N N . ASN A 1 98 ? 1.965 -2.018 23.148 1.00 88.69 98 ASN A N 1
ATOM 755 C CA . ASN A 1 98 ? 1.492 -3.370 23.439 1.00 88.69 98 ASN A CA 1
ATOM 756 C C . ASN A 1 98 ? 1.516 -4.249 22.182 1.00 88.69 98 ASN A C 1
ATOM 758 O O . ASN A 1 98 ? 1.108 -3.832 21.098 1.00 88.69 98 ASN A O 1
ATOM 762 N N . LYS A 1 99 ? 1.935 -5.505 22.352 1.00 90.38 99 LYS A N 1
ATOM 763 C CA . LYS A 1 99 ? 1.900 -6.513 21.285 1.00 90.38 99 LYS A CA 1
ATOM 764 C C . LYS A 1 99 ? 0.464 -6.929 20.970 1.00 90.38 99 LYS A C 1
ATOM 766 O O . LYS A 1 99 ? -0.357 -7.112 21.875 1.00 90.38 99 LYS A O 1
ATOM 771 N N . ALA A 1 100 ? 0.190 -7.149 19.693 1.00 92.00 100 ALA A N 1
ATOM 772 C CA . ALA A 1 100 ? -1.058 -7.706 19.201 1.00 92.00 100 ALA A CA 1
ATOM 773 C C . ALA A 1 100 ? -0.796 -8.682 18.047 1.00 92.00 100 ALA A C 1
ATOM 775 O O . ALA A 1 100 ? 0.293 -8.742 17.473 1.00 92.00 100 ALA A O 1
ATOM 776 N N . GLU A 1 101 ? -1.818 -9.460 17.721 1.00 94.25 101 GLU A N 1
ATOM 777 C CA . GLU A 1 101 ? -1.763 -10.474 16.674 1.00 94.25 101 GLU A CA 1
ATOM 778 C C . GLU A 1 101 ? -2.860 -10.213 15.661 1.00 94.25 101 GLU A C 1
ATOM 780 O O . GLU A 1 101 ? -4.018 -10.061 16.046 1.00 94.25 101 GLU A O 1
ATOM 785 N N . ALA A 1 102 ? -2.518 -10.175 14.379 1.00 95.75 102 ALA A N 1
ATOM 786 C CA . ALA A 1 102 ? -3.484 -10.021 13.305 1.00 95.75 102 ALA A CA 1
ATOM 787 C C . ALA A 1 102 ? -3.552 -11.307 12.477 1.00 95.75 102 ALA A C 1
ATOM 789 O O . ALA A 1 102 ? -2.532 -11.825 12.034 1.00 95.75 102 ALA A O 1
ATOM 790 N N . TYR A 1 103 ? -4.757 -11.819 12.262 1.00 96.81 103 TYR A N 1
ATOM 791 C CA . TYR A 1 103 ? -5.020 -13.014 11.468 1.00 96.81 103 TYR A CA 1
ATOM 792 C C . TYR A 1 103 ? -5.635 -12.603 10.138 1.00 96.81 103 TYR A C 1
ATOM 794 O O . TYR A 1 103 ? -6.575 -11.804 10.107 1.00 96.81 103 TYR A O 1
ATOM 802 N N . PHE A 1 104 ? -5.113 -13.142 9.042 1.00 97.06 104 PHE A N 1
ATOM 803 C CA . PHE A 1 104 ? -5.641 -12.871 7.712 1.00 97.06 104 PHE A CA 1
ATOM 804 C C . PHE A 1 104 ? -7.071 -13.396 7.574 1.00 97.06 104 PHE A C 1
ATOM 806 O O . PHE A 1 104 ? -7.329 -14.564 7.861 1.00 97.06 104 PHE A O 1
ATOM 813 N N . ILE A 1 105 ? -7.994 -12.540 7.127 1.00 96.69 105 ILE A N 1
ATOM 814 C CA . ILE A 1 105 ? -9.349 -12.964 6.751 1.00 96.69 105 ILE A CA 1
ATOM 815 C C . ILE A 1 105 ? -9.455 -13.038 5.231 1.00 96.69 105 ILE A C 1
ATOM 817 O O . ILE A 1 105 ? -9.840 -14.072 4.690 1.00 96.69 105 ILE A O 1
ATOM 821 N N . LYS A 1 106 ? -9.184 -11.921 4.546 1.00 96.06 106 LYS A N 1
ATOM 822 C CA . LYS A 1 106 ? -9.415 -11.798 3.104 1.00 96.06 106 LYS A CA 1
ATOM 823 C C . LYS A 1 106 ? -8.623 -10.643 2.500 1.00 96.06 106 LYS A C 1
ATOM 825 O O . LYS A 1 106 ? -8.492 -9.598 3.132 1.00 96.06 106 LYS A O 1
ATOM 830 N N . SER A 1 107 ? -8.193 -10.819 1.254 1.00 94.50 107 SER A N 1
ATOM 831 C CA . SER A 1 107 ? -7.683 -9.766 0.373 1.00 94.50 107 SER A CA 1
ATOM 832 C C . SER A 1 107 ? -8.658 -9.540 -0.783 1.00 94.50 107 SER A C 1
ATOM 834 O O . SER A 1 107 ? -9.389 -10.455 -1.175 1.00 94.50 107 SER A O 1
ATOM 836 N N . TYR A 1 108 ? -8.683 -8.317 -1.299 1.00 90.94 108 TYR A N 1
ATOM 837 C CA . TYR A 1 108 ? -9.445 -7.926 -2.486 1.00 90.94 108 TYR A CA 1
ATOM 838 C C . TYR A 1 108 ? -8.548 -7.588 -3.678 1.00 90.94 108 TYR A C 1
ATOM 840 O O . TYR A 1 108 ? -9.074 -7.150 -4.700 1.00 90.94 108 TYR A O 1
ATOM 848 N N . MET A 1 109 ? -7.231 -7.808 -3.557 1.00 88.12 109 MET A N 1
ATOM 849 C CA . MET A 1 109 ? -6.295 -7.621 -4.662 1.00 88.12 109 MET A CA 1
ATOM 850 C C . MET A 1 109 ? -6.720 -8.464 -5.860 1.00 88.12 109 MET A C 1
ATOM 852 O O . MET A 1 109 ? -7.006 -9.658 -5.728 1.00 88.12 109 MET A O 1
ATOM 856 N N . LYS A 1 110 ? -6.724 -7.839 -7.032 1.00 80.94 110 LYS A N 1
ATOM 857 C CA . LYS A 1 110 ? -6.970 -8.501 -8.310 1.00 80.94 110 LYS A CA 1
ATOM 858 C C . LYS A 1 110 ? -5.780 -8.327 -9.238 1.00 80.94 110 LYS A C 1
ATOM 860 O O . LYS A 1 110 ? -5.031 -7.360 -9.136 1.00 80.94 110 LYS A O 1
ATOM 865 N N . ASN A 1 111 ? -5.639 -9.278 -10.152 1.00 71.00 111 ASN A N 1
ATOM 866 C CA . ASN A 1 111 ? -4.702 -9.173 -11.261 1.00 71.00 111 ASN A CA 1
ATOM 867 C C . ASN A 1 111 ? -5.239 -8.223 -12.348 1.00 71.00 111 ASN A C 1
ATOM 869 O O . ASN A 1 111 ? -6.441 -7.970 -12.426 1.00 71.00 111 ASN A O 1
ATOM 873 N N . TYR A 1 112 ? -4.336 -7.765 -13.220 1.00 65.38 112 TYR A N 1
ATOM 874 C CA . TYR A 1 112 ? -4.634 -7.224 -14.557 1.00 65.38 112 TYR A CA 1
ATOM 875 C C . TYR A 1 112 ? -5.677 -8.105 -15.302 1.00 65.38 112 TYR A C 1
ATOM 877 O O . TYR A 1 112 ? -5.639 -9.324 -15.097 1.00 65.38 112 TYR A O 1
ATOM 885 N N . PRO A 1 113 ? -6.587 -7.576 -16.161 1.00 63.06 113 PRO A N 1
ATOM 886 C CA . PRO A 1 113 ? -6.575 -6.280 -16.860 1.00 63.06 113 PRO A CA 1
ATOM 887 C C . PRO A 1 113 ? -7.237 -5.090 -16.176 1.00 63.06 113 PRO A C 1
ATOM 889 O O . PRO A 1 113 ? -7.157 -3.988 -16.711 1.00 63.06 113 PRO A O 1
ATOM 892 N N . ASP A 1 114 ? -7.839 -5.277 -15.005 1.00 68.88 114 ASP A N 1
ATOM 893 C CA . ASP A 1 114 ? -8.717 -4.280 -14.371 1.00 68.88 114 ASP A CA 1
ATOM 894 C C . ASP A 1 114 ? -7.981 -3.049 -13.783 1.00 68.88 114 ASP A C 1
ATOM 896 O O . ASP A 1 114 ? -8.483 -2.408 -12.862 1.00 68.88 114 ASP A O 1
ATOM 900 N N . GLU A 1 115 ? -6.776 -2.727 -14.268 1.00 77.81 115 GLU A N 1
ATOM 901 C CA . GLU A 1 115 ? -5.956 -1.617 -13.781 1.00 77.81 115 GLU A CA 1
ATOM 902 C C . GLU A 1 115 ? -6.712 -0.295 -13.833 1.00 77.81 115 GLU A C 1
ATOM 904 O O . GLU A 1 115 ? -7.310 0.092 -14.838 1.00 77.81 115 GLU A O 1
ATOM 909 N N . HIS A 1 116 ? -6.602 0.450 -12.744 1.00 80.00 116 HIS A N 1
ATOM 910 C CA . HIS A 1 116 ? -7.111 1.803 -12.695 1.00 80.00 116 HIS A CA 1
ATOM 911 C C . HIS A 1 116 ? -6.033 2.786 -13.130 1.00 80.00 116 HIS A C 1
ATOM 913 O O . HIS A 1 116 ? -4.846 2.581 -12.872 1.00 80.00 116 HIS A O 1
ATOM 919 N N . LYS A 1 117 ? -6.447 3.886 -13.750 1.00 83.81 117 LYS A N 1
ATOM 920 C CA . LYS A 1 117 ? -5.544 4.944 -14.189 1.00 83.81 117 LYS A CA 1
ATOM 921 C C . LYS A 1 117 ? -5.646 6.142 -13.252 1.00 83.81 117 LYS A C 1
ATOM 923 O O . LYS A 1 117 ? -6.742 6.582 -12.925 1.00 83.81 117 LYS A O 1
ATOM 928 N N . SER A 1 118 ? -4.499 6.670 -12.845 1.00 79.75 118 SER A N 1
ATOM 929 C CA . SER A 1 118 ? -4.394 7.947 -12.153 1.00 79.75 118 SER A CA 1
ATOM 930 C C . SER A 1 118 ? -4.793 9.074 -13.101 1.00 79.75 118 SER A C 1
ATOM 932 O O . SER A 1 118 ? -4.265 9.163 -14.212 1.00 79.75 118 SER A O 1
ATOM 934 N N . ILE A 1 119 ? -5.691 9.954 -12.663 1.00 77.75 119 ILE A N 1
ATOM 935 C CA . ILE A 1 119 ? -6.074 11.136 -13.447 1.00 77.75 119 ILE A CA 1
ATOM 936 C C . ILE A 1 119 ? -4.958 12.175 -13.397 1.00 77.75 119 ILE A C 1
ATOM 938 O O . ILE A 1 119 ? -4.682 12.829 -14.401 1.00 77.75 119 ILE A O 1
ATOM 942 N N . PHE A 1 120 ? -4.284 12.300 -12.252 1.00 70.62 120 PHE A N 1
ATOM 943 C CA . PHE A 1 120 ? -3.229 13.293 -12.079 1.00 70.62 120 PHE A CA 1
ATOM 944 C C . PHE A 1 120 ? -1.966 12.954 -12.877 1.00 70.62 120 PHE A C 1
ATOM 946 O O . PHE A 1 120 ? -1.413 13.807 -13.566 1.00 70.62 120 PHE A O 1
ATOM 953 N N . THR A 1 121 ? -1.520 11.699 -12.810 1.00 68.75 121 THR A N 1
ATOM 954 C CA . THR A 1 121 ? -0.210 11.301 -13.350 1.00 68.75 121 THR A CA 1
ATOM 955 C C . THR A 1 121 ? -0.292 10.484 -14.637 1.00 68.75 121 THR A C 1
ATOM 957 O O . THR A 1 121 ? 0.735 10.152 -15.222 1.00 68.75 121 THR A O 1
ATOM 960 N N . ASN A 1 122 ? -1.498 10.101 -15.073 1.00 76.00 122 ASN A N 1
ATOM 961 C CA . ASN A 1 122 ? -1.734 9.123 -16.141 1.00 76.00 122 ASN A CA 1
ATOM 962 C C . ASN A 1 122 ? -1.106 7.731 -15.912 1.00 76.00 122 ASN A C 1
ATOM 964 O O . ASN A 1 122 ? -1.174 6.887 -16.809 1.00 76.00 122 ASN A O 1
ATOM 968 N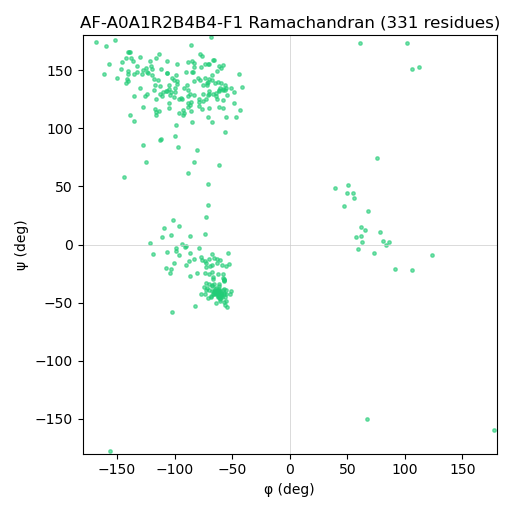 N . GLY A 1 123 ? -0.528 7.475 -14.734 1.00 78.69 123 GLY A N 1
ATOM 969 C CA . GLY A 1 123 ? 0.017 6.177 -14.347 1.00 78.69 123 GLY A CA 1
ATOM 970 C C . GLY A 1 123 ? -1.065 5.133 -14.100 1.00 78.69 123 GLY A C 1
ATOM 971 O O . GLY A 1 123 ? -2.195 5.473 -13.765 1.00 78.69 123 GLY A O 1
ATOM 972 N N . TYR A 1 124 ? -0.718 3.856 -14.234 1.00 80.62 124 TYR A N 1
ATOM 973 C CA . TYR A 1 124 ? -1.636 2.748 -13.970 1.00 80.62 124 TYR A CA 1
ATOM 974 C C . TYR A 1 124 ? -1.321 2.102 -12.625 1.00 80.62 124 TYR A C 1
ATOM 976 O O . TYR A 1 124 ? -0.174 1.761 -12.346 1.00 80.62 124 TYR A O 1
ATOM 984 N N . T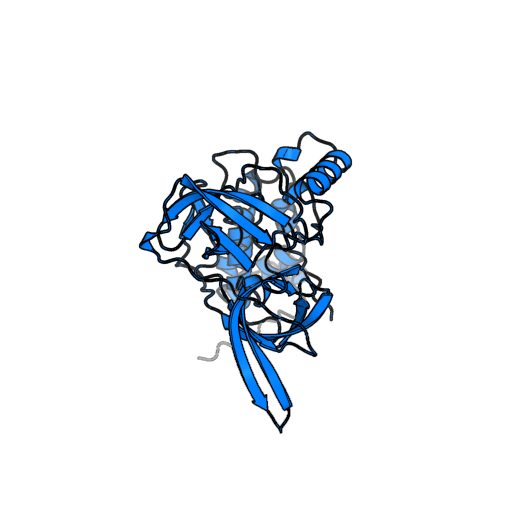YR A 1 125 ? -2.348 1.898 -11.807 1.00 78.56 125 TYR A N 1
ATOM 985 C CA . TYR A 1 125 ? -2.269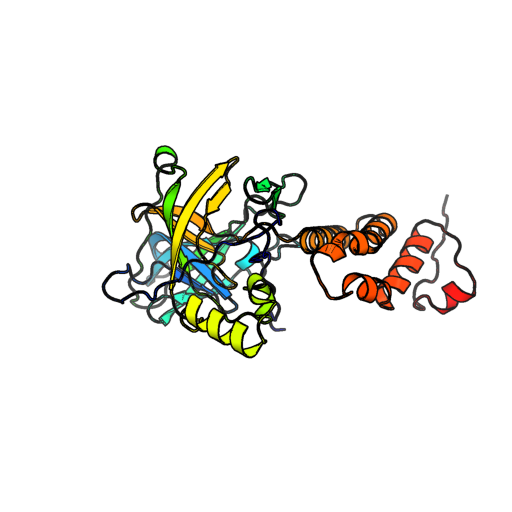 1.117 -10.581 1.00 78.56 125 TYR A CA 1
ATOM 986 C C . TYR A 1 125 ? -2.321 -0.372 -10.921 1.00 78.56 125 TYR A C 1
ATOM 988 O O . TYR A 1 125 ? -3.322 -0.848 -11.453 1.00 78.56 125 TYR A O 1
ATOM 996 N N . CYS A 1 126 ? -1.266 -1.112 -10.575 1.00 70.44 126 CYS A N 1
ATOM 997 C CA . CYS A 1 126 ? -1.135 -2.533 -10.919 1.00 70.44 126 CYS A CA 1
ATOM 998 C C . CYS A 1 126 ? -2.051 -3.476 -10.129 1.00 70.44 126 CYS A C 1
ATOM 1000 O O . CYS A 1 126 ? -2.239 -4.616 -10.544 1.00 70.44 126 CYS A O 1
ATOM 1002 N N . LEU A 1 127 ? -2.579 -3.041 -8.980 1.00 75.06 127 LEU A N 1
ATOM 1003 C CA . LEU A 1 127 ? -3.380 -3.874 -8.078 1.00 75.06 127 LEU A CA 1
ATOM 1004 C C . LEU A 1 127 ? -4.712 -3.185 -7.753 1.00 75.06 127 LEU A C 1
ATOM 1006 O O . LEU A 1 127 ? -4.836 -2.489 -6.742 1.00 75.06 127 LEU A O 1
ATOM 1010 N N . PRO A 1 128 ? -5.738 -3.360 -8.597 1.00 74.12 128 PRO A N 1
ATOM 1011 C CA . PRO A 1 128 ? -7.098 -2.971 -8.254 1.00 74.12 128 PRO A CA 1
ATOM 1012 C C . PRO A 1 128 ? -7.542 -3.655 -6.960 1.00 74.12 128 PRO A C 1
ATOM 1014 O O . PRO A 1 128 ? -7.305 -4.848 -6.754 1.00 74.12 128 PRO A O 1
ATOM 1017 N N . GLY A 1 129 ? -8.208 -2.898 -6.088 1.00 79.25 129 GLY A N 1
ATOM 1018 C CA . GLY A 1 129 ? -8.731 -3.435 -4.833 1.00 79.25 129 GLY A CA 1
ATOM 1019 C C . GLY A 1 129 ? -7.656 -3.835 -3.821 1.00 79.25 129 GLY A C 1
ATOM 1020 O O . GLY A 1 129 ? -7.914 -4.737 -3.029 1.00 79.25 129 GLY A O 1
ATOM 1021 N N . ASP A 1 130 ? -6.485 -3.188 -3.831 1.00 89.19 130 ASP A N 1
ATOM 1022 C CA . ASP A 1 130 ? -5.356 -3.424 -2.918 1.00 89.19 130 ASP A CA 1
ATOM 1023 C C . ASP A 1 130 ? -5.678 -3.176 -1.432 1.00 89.19 130 ASP A C 1
ATOM 1025 O O . ASP A 1 130 ? -5.215 -2.249 -0.777 1.00 89.19 130 ASP A O 1
ATOM 1029 N N . MET A 1 131 ? -6.518 -4.037 -0.875 1.00 91.81 131 MET A N 1
ATOM 1030 C CA . MET A 1 131 ? -7.061 -3.943 0.465 1.00 91.81 131 MET A CA 1
ATOM 1031 C C . MET A 1 131 ? -7.149 -5.337 1.065 1.00 91.81 131 MET A C 1
ATOM 1033 O O . MET A 1 131 ? -7.595 -6.286 0.417 1.00 91.81 131 MET A O 1
ATOM 1037 N N . ALA A 1 132 ? -6.801 -5.442 2.341 1.00 95.75 132 ALA A N 1
ATOM 1038 C CA . ALA A 1 132 ? -7.001 -6.646 3.125 1.00 95.75 132 ALA A CA 1
ATOM 1039 C C . ALA A 1 132 ? -7.753 -6.357 4.425 1.00 95.75 132 ALA A C 1
ATOM 1041 O O . ALA A 1 132 ? -7.664 -5.276 5.016 1.00 95.75 132 ALA A O 1
ATOM 1042 N N . ILE A 1 133 ? -8.496 -7.369 4.867 1.00 97.62 133 ILE A N 1
ATOM 1043 C CA . ILE A 1 133 ? -9.194 -7.408 6.146 1.00 97.62 133 ILE A CA 1
ATOM 1044 C C . ILE A 1 133 ? -8.489 -8.421 7.036 1.00 97.62 133 ILE A C 1
ATOM 1046 O O . ILE A 1 133 ? -8.269 -9.571 6.640 1.00 97.62 133 ILE A O 1
ATOM 1050 N N . LEU A 1 134 ? -8.197 -8.002 8.263 1.00 97.94 134 LEU A N 1
ATOM 1051 C CA . LEU A 1 134 ? -7.588 -8.839 9.286 1.00 97.94 134 LEU A CA 1
ATOM 1052 C C . LEU A 1 134 ? -8.440 -8.863 10.557 1.00 97.94 134 LEU A C 1
ATOM 1054 O O . LEU A 1 134 ? -9.122 -7.889 10.895 1.00 97.94 134 LEU A O 1
ATOM 1058 N N . LEU A 1 135 ? -8.346 -9.966 11.294 1.00 97.12 135 LEU A N 1
ATOM 1059 C CA . LEU A 1 135 ? -8.850 -10.095 12.654 1.00 97.12 135 LEU A CA 1
ATOM 1060 C C . LEU A 1 135 ? -7.719 -9.830 13.647 1.00 97.12 135 LEU A C 1
ATOM 1062 O O . LEU A 1 135 ? -6.791 -10.621 13.759 1.00 97.12 135 LEU A O 1
ATOM 1066 N N . LEU A 1 136 ? -7.815 -8.748 14.409 1.00 95.88 136 LEU A N 1
ATOM 1067 C CA . LEU A 1 136 ? -6.874 -8.412 15.468 1.00 95.88 136 LEU A CA 1
ATOM 1068 C C . LEU A 1 136 ? -7.292 -9.056 16.792 1.00 95.88 136 LEU A C 1
ATOM 1070 O O . LEU A 1 136 ? -8.405 -8.835 17.273 1.00 95.88 136 LEU A O 1
ATOM 1074 N N . VAL A 1 137 ? -6.373 -9.774 17.426 1.00 92.75 137 VAL A N 1
ATOM 1075 C CA . VAL A 1 137 ? -6.465 -10.263 18.799 1.00 92.75 137 VAL A CA 1
ATOM 1076 C C . VAL A 1 137 ? -5.560 -9.400 19.668 1.00 92.75 137 VAL A C 1
ATOM 1078 O O . VAL A 1 137 ? -4.342 -9.361 19.495 1.00 92.75 137 VAL A O 1
ATOM 1081 N N . VAL A 1 138 ? -6.163 -8.693 20.623 1.00 86.88 138 VAL A N 1
ATOM 1082 C CA . VAL A 1 138 ? -5.418 -7.823 21.538 1.00 86.88 138 VAL A CA 1
ATOM 1083 C C . VAL A 1 138 ? -5.134 -8.554 22.837 1.00 86.88 138 VAL A C 1
ATOM 1085 O O . VAL A 1 138 ? -6.053 -9.009 23.529 1.00 86.88 138 VAL A O 1
ATOM 1088 N N . HIS A 1 139 ? -3.855 -8.604 23.193 1.00 82.44 139 HIS A N 1
ATOM 1089 C CA . HIS A 1 139 ? -3.397 -9.208 24.434 1.00 82.44 139 HIS A CA 1
ATOM 1090 C C . HIS A 1 139 ? -3.473 -8.222 25.604 1.00 82.44 139 HIS A C 1
ATOM 1092 O O . HIS A 1 139 ? -3.337 -7.007 25.459 1.00 82.44 139 HIS A O 1
ATOM 1098 N N . GLY A 1 140 ? -3.723 -8.752 26.802 1.00 79.06 140 GLY A N 1
ATOM 1099 C CA . GLY A 1 140 ? -3.719 -7.968 28.035 1.00 79.06 140 GLY A CA 1
ATOM 1100 C C . GLY A 1 140 ? -4.837 -6.918 28.156 1.00 79.06 140 GLY A C 1
ATOM 1101 O O . GLY A 1 140 ? -5.974 -7.078 27.695 1.00 79.06 140 GLY A O 1
ATOM 1102 N N . LYS A 1 141 ? -4.533 -5.830 28.875 1.00 81.00 141 LYS A N 1
ATOM 1103 C CA . LYS A 1 141 ? -5.515 -4.804 29.268 1.00 81.00 141 LYS A CA 1
ATOM 1104 C C . LYS A 1 141 ? -5.599 -3.615 28.301 1.00 81.00 141 LYS A C 1
ATOM 1106 O O . LYS A 1 141 ? -6.485 -2.783 28.506 1.00 81.00 141 LYS A O 1
ATOM 1111 N N . ALA A 1 142 ? -4.815 -3.589 27.218 1.00 85.31 142 ALA A N 1
ATOM 1112 C CA . ALA A 1 142 ? -4.753 -2.479 26.260 1.00 85.31 142 ALA A CA 1
ATOM 1113 C C . ALA A 1 142 ? -6.147 -2.009 25.797 1.00 85.31 142 ALA A C 1
ATOM 1115 O O . ALA A 1 142 ? -7.037 -2.810 25.468 1.00 85.31 142 ALA A O 1
ATOM 1116 N N . LYS A 1 143 ? -6.386 -0.695 25.840 1.00 87.50 143 LYS A N 1
ATOM 1117 C CA . LYS A 1 143 ? -7.637 -0.087 25.365 1.00 87.50 143 LYS A CA 1
ATOM 1118 C C . LYS A 1 143 ? -7.478 0.213 23.883 1.00 87.50 143 LYS A C 1
ATOM 1120 O O . LYS A 1 143 ? -6.627 1.016 23.546 1.00 87.50 143 LYS A O 1
ATOM 1125 N N . ILE A 1 144 ? -8.300 -0.394 23.031 1.00 90.19 144 ILE A N 1
ATOM 1126 C CA . ILE A 1 144 ? -8.326 -0.094 21.593 1.00 90.19 144 ILE A CA 1
ATOM 1127 C C . ILE A 1 144 ? -9.457 0.866 21.243 1.00 90.19 144 ILE A C 1
ATOM 1129 O O . ILE A 1 144 ? -10.550 0.806 21.828 1.00 90.19 144 ILE A O 1
ATOM 1133 N N . HIS A 1 145 ? -9.213 1.727 20.266 1.00 91.88 145 HIS A N 1
ATOM 1134 C CA . HIS A 1 145 ? -10.187 2.661 19.716 1.00 91.88 145 HIS A CA 1
ATOM 1135 C C . HIS A 1 145 ? -10.500 2.289 18.269 1.00 91.88 145 HIS A C 1
ATOM 1137 O O . HIS A 1 145 ? -9.811 1.477 17.665 1.00 91.88 145 HIS A O 1
ATOM 1143 N N . THR A 1 146 ? -11.590 2.834 17.736 1.00 93.44 146 THR A N 1
ATOM 1144 C CA . THR A 1 146 ? -11.990 2.586 16.351 1.00 93.44 146 THR A CA 1
ATOM 1145 C C . THR A 1 146 ? -12.137 3.897 15.596 1.00 93.44 146 THR A C 1
ATOM 1147 O O . THR A 1 146 ? -12.518 4.944 16.154 1.00 93.44 146 THR A O 1
ATOM 1150 N N . TYR A 1 147 ? -11.848 3.832 14.303 1.00 93.06 147 TYR A N 1
ATOM 1151 C CA . TYR A 1 147 ? -12.285 4.845 13.366 1.00 93.06 147 TYR A CA 1
ATOM 1152 C C . TYR A 1 147 ? -13.761 4.670 13.026 1.00 93.06 147 TYR A C 1
ATOM 1154 O O . TYR A 1 147 ? -14.324 3.580 13.091 1.00 93.06 147 TYR A O 1
ATOM 1162 N N . ARG A 1 148 ? -14.392 5.788 12.669 1.00 92.56 148 ARG A N 1
ATOM 1163 C CA . ARG A 1 148 ? -15.699 5.784 12.015 1.00 92.56 148 ARG A CA 1
ATOM 1164 C C . ARG A 1 148 ? -15.464 5.927 10.521 1.00 92.56 148 ARG A C 1
ATOM 1166 O O . ARG A 1 148 ? -14.637 6.747 10.127 1.00 92.56 148 ARG A O 1
ATOM 1173 N N . LEU A 1 149 ? -16.205 5.175 9.722 1.00 93.50 149 LEU A N 1
ATOM 1174 C CA . LEU A 1 149 ? -16.186 5.322 8.272 1.00 93.50 149 LEU A CA 1
ATOM 1175 C C . LEU A 1 149 ? -17.019 6.544 7.864 1.00 93.50 149 LEU A C 1
ATOM 1177 O O . LEU A 1 149 ? -18.050 6.852 8.476 1.00 93.50 149 LEU A O 1
ATOM 1181 N N . ALA A 1 150 ? -16.543 7.275 6.866 1.00 92.94 150 ALA A N 1
ATOM 1182 C CA . ALA A 1 150 ? -17.286 8.353 6.239 1.00 92.94 150 ALA A CA 1
ATOM 1183 C C . ALA A 1 150 ? -18.398 7.788 5.344 1.00 92.94 150 ALA A C 1
ATOM 1185 O O . ALA A 1 150 ? -18.320 6.661 4.860 1.00 92.94 150 ALA A O 1
ATOM 1186 N N . LYS A 1 151 ? -19.443 8.585 5.108 1.00 92.06 151 LYS A N 1
ATOM 1187 C CA . LYS A 1 151 ? -20.418 8.268 4.057 1.00 92.06 151 LYS A CA 1
ATOM 1188 C C . LYS A 1 151 ? -19.821 8.698 2.718 1.00 92.06 151 LYS A C 1
ATOM 1190 O O . LYS A 1 151 ? -19.213 9.765 2.663 1.00 92.06 151 LYS A O 1
ATOM 1195 N N . LYS A 1 152 ? -20.057 7.940 1.642 1.00 87.56 152 LYS A N 1
ATOM 1196 C CA . LYS A 1 152 ? -19.564 8.285 0.293 1.00 87.56 152 LYS A CA 1
ATOM 1197 C C . LYS A 1 152 ? -19.919 9.723 -0.111 1.00 87.56 152 LYS A C 1
ATOM 1199 O O . LYS A 1 152 ? -19.068 10.437 -0.614 1.00 87.56 152 LYS A O 1
ATOM 1204 N N . SER A 1 153 ? -21.127 10.179 0.224 1.00 89.56 153 SER A N 1
ATOM 1205 C CA . SER A 1 153 ? -21.611 11.541 -0.054 1.00 89.56 153 SER A CA 1
ATOM 1206 C C . SER A 1 153 ? -20.836 12.669 0.643 1.00 89.56 153 SER A C 1
ATOM 1208 O O . SER A 1 153 ? -21.055 13.831 0.335 1.00 89.56 153 SER A O 1
ATOM 1210 N N . THR A 1 154 ? -19.982 12.351 1.620 1.00 90.31 154 THR A N 1
ATOM 1211 C CA . THR A 1 154 ? -19.172 13.340 2.356 1.00 90.31 154 THR A CA 1
ATOM 1212 C C . THR A 1 154 ? -17.739 13.446 1.841 1.00 90.31 154 THR A C 1
ATOM 1214 O O . THR A 1 154 ? -16.977 14.256 2.358 1.00 90.31 154 THR A O 1
ATOM 1217 N N . ILE A 1 155 ? -17.363 12.618 0.863 1.00 90.75 155 ILE A N 1
ATOM 1218 C CA . ILE A 1 155 ? -16.030 12.602 0.262 1.00 90.75 155 ILE A CA 1
ATOM 1219 C C . ILE A 1 155 ? -16.085 13.517 -0.959 1.00 90.75 155 ILE A C 1
ATOM 1221 O O . ILE A 1 155 ? -16.793 13.220 -1.918 1.00 90.75 155 ILE A O 1
ATOM 1225 N N . ILE A 1 156 ? -15.394 14.651 -0.889 1.00 91.56 156 ILE A N 1
ATOM 1226 C CA . ILE A 1 156 ? -15.460 15.711 -1.899 1.00 91.56 156 ILE A CA 1
ATOM 1227 C C . ILE A 1 156 ? -14.029 16.093 -2.282 1.00 91.56 156 ILE A C 1
ATOM 1229 O O . ILE A 1 156 ? -13.187 16.276 -1.397 1.00 91.56 156 ILE A O 1
ATOM 1233 N N . SER A 1 157 ? -13.756 16.228 -3.579 1.00 88.88 157 SER A N 1
ATOM 1234 C CA . SER A 1 157 ? -12.469 16.724 -4.078 1.00 88.88 157 SER A CA 1
ATOM 1235 C C . SER A 1 157 ? -12.154 18.122 -3.532 1.00 88.88 157 SER A C 1
ATOM 1237 O O . SER A 1 157 ? -13.043 18.885 -3.161 1.00 88.88 157 SER A O 1
ATOM 1239 N N . ASN A 1 158 ? -10.871 18.452 -3.457 1.00 88.19 158 ASN A N 1
ATOM 1240 C CA . ASN A 1 158 ? -10.284 19.622 -2.800 1.00 88.19 158 ASN A CA 1
ATOM 1241 C C . ASN A 1 158 ? -10.512 19.732 -1.282 1.00 88.19 158 ASN A C 1
ATOM 1243 O O . ASN A 1 158 ? -10.120 20.730 -0.678 1.00 88.19 158 ASN A O 1
ATOM 1247 N N . SER A 1 159 ? -11.089 18.719 -0.632 1.00 91.62 159 SER A N 1
ATOM 1248 C CA . SER A 1 159 ? -11.215 18.714 0.828 1.00 91.62 159 SER A CA 1
ATOM 1249 C C . SER A 1 159 ? -9.881 18.403 1.499 1.00 91.62 159 SER A C 1
ATOM 1251 O O . SER A 1 159 ? -9.194 17.464 1.097 1.00 91.62 159 SER A O 1
ATOM 1253 N N . ALA A 1 160 ? -9.551 19.130 2.568 1.00 91.69 160 ALA A N 1
ATOM 1254 C CA . ALA A 1 160 ? -8.385 18.834 3.396 1.00 91.69 160 ALA A CA 1
ATOM 1255 C C . ALA A 1 160 ? -8.499 17.437 4.026 1.00 91.69 160 ALA A C 1
ATOM 1257 O O . ALA A 1 160 ? -9.526 17.087 4.615 1.00 91.69 160 ALA A O 1
ATOM 1258 N N . CYS A 1 161 ? -7.439 16.643 3.930 1.00 89.56 161 CYS A N 1
ATOM 1259 C CA . CYS A 1 161 ? -7.376 15.301 4.492 1.00 89.56 161 CYS A CA 1
ATOM 1260 C C . CYS A 1 161 ? -6.020 15.034 5.137 1.00 89.56 161 CYS A C 1
ATOM 1262 O O . CYS A 1 161 ? -5.050 15.757 4.919 1.00 89.56 161 CYS A O 1
ATOM 1264 N N . THR A 1 162 ? -5.951 13.970 5.932 1.00 91.50 162 THR A N 1
ATOM 1265 C CA . THR A 1 162 ? -4.692 13.510 6.514 1.00 91.50 162 THR A CA 1
ATOM 1266 C C . THR A 1 162 ? -4.515 12.010 6.354 1.00 91.50 162 THR A C 1
ATOM 1268 O O . THR A 1 162 ? -5.485 11.253 6.379 1.00 91.50 162 THR A O 1
ATOM 1271 N N . ILE A 1 163 ? -3.269 11.563 6.229 1.00 90.31 163 ILE A N 1
ATOM 1272 C CA . ILE A 1 163 ? -2.892 10.153 6.356 1.00 90.31 163 ILE A CA 1
ATOM 1273 C C . ILE A 1 163 ? -2.151 9.980 7.675 1.00 90.31 163 ILE A C 1
ATOM 1275 O O . ILE A 1 163 ? -1.253 10.757 7.991 1.00 90.31 163 ILE A O 1
ATOM 1279 N N . SER A 1 164 ? -2.525 8.966 8.458 1.00 91.62 164 SER A N 1
ATOM 1280 C CA . SER A 1 164 ? -1.859 8.657 9.728 1.00 91.62 164 SER A CA 1
ATOM 1281 C C . SER A 1 164 ? -1.200 7.289 9.686 1.00 91.62 164 SER A C 1
ATOM 1283 O O . SER A 1 164 ? -1.908 6.289 9.630 1.00 91.62 164 SER A O 1
ATOM 1285 N N . GLY A 1 165 ? 0.128 7.240 9.746 1.00 91.81 165 GLY A N 1
ATOM 1286 C CA . GLY A 1 165 ? 0.872 6.001 9.523 1.00 91.81 165 GLY A CA 1
ATOM 1287 C C . GLY A 1 165 ? 2.248 5.963 10.161 1.00 91.81 165 GLY A C 1
ATOM 1288 O O . GLY A 1 165 ? 2.652 6.909 10.840 1.00 91.81 165 GLY A O 1
ATOM 1289 N N . TYR A 1 166 ? 2.951 4.856 9.924 1.00 90.88 166 TYR A N 1
ATOM 1290 C CA . TYR A 1 166 ? 4.307 4.597 10.408 1.00 90.88 166 TYR A CA 1
ATOM 1291 C C . TYR A 1 166 ? 5.306 4.559 9.246 1.00 90.88 166 TYR A C 1
ATOM 1293 O O . TYR A 1 166 ? 5.544 3.490 8.684 1.00 90.88 166 TYR A O 1
ATOM 1301 N N . PRO A 1 167 ? 5.903 5.698 8.864 1.00 88.44 167 PRO A N 1
ATOM 1302 C CA . PRO A 1 167 ? 6.981 5.716 7.886 1.00 88.44 167 PRO A CA 1
ATOM 1303 C C . PRO A 1 167 ? 8.142 4.837 8.357 1.00 88.44 167 PRO A C 1
ATOM 1305 O O . PRO A 1 167 ? 8.582 4.912 9.502 1.00 88.44 167 PRO A O 1
ATOM 1308 N N . CYS A 1 168 ? 8.668 4.010 7.468 1.00 88.88 168 CYS A N 1
ATOM 1309 C CA . CYS A 1 168 ? 9.839 3.176 7.680 1.00 88.88 168 CYS A CA 1
ATOM 1310 C C . CYS A 1 168 ? 11.024 3.754 6.915 1.00 88.88 168 CYS A C 1
ATOM 1312 O O . CYS A 1 168 ? 10.867 4.290 5.823 1.00 88.88 168 CYS A O 1
ATOM 1314 N N . ILE A 1 169 ? 12.226 3.583 7.467 1.00 86.06 169 ILE A N 1
ATOM 1315 C CA . ILE A 1 169 ? 13.455 3.984 6.778 1.00 86.06 169 ILE A CA 1
ATOM 1316 C C . ILE A 1 169 ? 13.574 3.177 5.472 1.00 86.06 169 ILE A C 1
ATOM 1318 O O . ILE A 1 169 ? 13.669 1.937 5.541 1.00 86.06 169 ILE A O 1
ATOM 1322 N N . PRO A 1 170 ? 13.575 3.841 4.301 1.00 78.50 170 PRO A N 1
ATOM 1323 C CA . PRO A 1 170 ? 13.706 3.160 3.026 1.00 78.50 170 PRO A CA 1
ATOM 1324 C C . PRO A 1 170 ? 15.121 2.608 2.853 1.00 78.50 170 PRO A C 1
ATOM 1326 O O . PRO A 1 170 ? 16.083 3.109 3.428 1.00 78.50 170 PRO A O 1
ATOM 1329 N N . ASN A 1 171 ? 15.260 1.568 2.031 1.00 75.56 171 ASN A N 1
ATOM 1330 C CA . ASN A 1 171 ? 16.585 1.064 1.656 1.00 75.56 171 ASN A CA 1
ATOM 1331 C C . ASN A 1 171 ? 17.298 1.990 0.663 1.00 75.56 171 ASN A C 1
ATOM 1333 O O . ASN A 1 171 ? 18.520 1.962 0.579 1.00 75.56 171 ASN A O 1
ATOM 1337 N N . ASN A 1 172 ? 16.535 2.775 -0.097 1.00 74.56 172 ASN A N 1
ATOM 1338 C CA . ASN A 1 172 ? 17.051 3.749 -1.043 1.00 74.56 172 ASN A CA 1
ATOM 1339 C C . ASN A 1 172 ? 16.265 5.054 -0.876 1.00 74.56 172 ASN A C 1
ATOM 1341 O O . ASN A 1 172 ? 15.105 5.139 -1.271 1.00 74.56 172 ASN A O 1
ATOM 1345 N N . PHE A 1 173 ? 16.894 6.060 -0.270 1.00 73.38 173 PHE A N 1
ATOM 1346 C CA . PHE A 1 173 ? 16.267 7.360 -0.035 1.00 73.38 173 PHE A CA 1
ATOM 1347 C C . PHE A 1 173 ? 15.976 8.135 -1.322 1.00 73.38 173 PHE A C 1
ATOM 1349 O O . PHE A 1 173 ? 14.981 8.854 -1.370 1.00 73.38 173 PHE A O 1
ATOM 1356 N N . ARG A 1 174 ? 16.782 7.944 -2.377 1.00 71.50 174 ARG A N 1
ATOM 1357 C CA . ARG A 1 174 ? 16.553 8.597 -3.674 1.00 71.50 174 ARG A CA 1
ATOM 1358 C C . ARG A 1 174 ? 15.217 8.187 -4.272 1.00 71.50 174 ARG A C 1
ATOM 1360 O O . ARG A 1 174 ? 14.529 9.019 -4.831 1.00 71.50 174 ARG A O 1
ATOM 1367 N N . TYR A 1 175 ? 14.806 6.939 -4.069 1.00 65.56 175 TYR A N 1
ATOM 1368 C CA . TYR A 1 175 ? 13.507 6.453 -4.533 1.00 65.56 175 TYR A CA 1
ATOM 1369 C C . TYR A 1 175 ? 12.321 7.134 -3.833 1.00 65.56 175 TYR A C 1
ATOM 1371 O O . TYR A 1 175 ? 11.280 7.348 -4.442 1.00 65.56 175 TYR A O 1
ATOM 1379 N N . CYS A 1 176 ? 12.472 7.489 -2.556 1.00 62.81 176 CYS A N 1
ATOM 1380 C CA . CYS A 1 176 ? 11.401 8.124 -1.791 1.00 62.81 176 CYS A CA 1
ATOM 1381 C C . CYS A 1 176 ? 11.281 9.623 -2.059 1.00 62.81 176 CYS A C 1
ATOM 1383 O O . CYS A 1 176 ? 10.220 10.186 -1.812 1.00 62.81 176 CYS A O 1
ATOM 1385 N N . ILE A 1 177 ? 12.366 10.272 -2.491 1.00 65.19 177 ILE A N 1
ATOM 1386 C CA . ILE A 1 177 ? 12.459 11.727 -2.656 1.00 65.19 177 ILE A CA 1
ATOM 1387 C C . ILE A 1 177 ? 13.321 12.069 -3.891 1.00 65.19 177 ILE A C 1
ATOM 1389 O O . ILE A 1 177 ? 14.342 12.745 -3.758 1.00 65.19 177 ILE A O 1
ATOM 1393 N N . PRO A 1 178 ? 12.988 11.611 -5.109 1.00 55.91 178 PRO A N 1
ATOM 1394 C CA . PRO A 1 178 ? 13.846 11.834 -6.272 1.00 55.91 178 PRO A CA 1
ATOM 1395 C C . PRO A 1 178 ? 13.742 13.249 -6.838 1.00 55.91 178 PRO A C 1
ATOM 1397 O O . PRO A 1 178 ? 14.628 13.670 -7.565 1.00 55.91 178 PRO A O 1
ATOM 1400 N N . GLN A 1 179 ? 12.784 14.086 -6.419 1.00 56.53 179 GLN A N 1
ATOM 1401 C CA . GLN A 1 179 ? 12.931 15.536 -6.651 1.00 56.53 179 GLN A CA 1
ATOM 1402 C C . GLN A 1 179 ? 14.187 16.121 -5.960 1.00 56.53 179 GLN A C 1
ATOM 1404 O O . GLN A 1 179 ? 14.578 17.253 -6.228 1.00 56.53 179 GLN A O 1
ATOM 1409 N N . LEU A 1 180 ? 14.778 15.331 -5.054 1.00 64.75 180 LEU A N 1
ATOM 1410 C CA . LEU A 1 180 ? 16.075 15.434 -4.393 1.00 64.75 180 LEU A CA 1
ATOM 1411 C C . LEU A 1 180 ? 17.320 15.259 -5.279 1.00 64.75 180 LEU A C 1
ATOM 1413 O O . LEU A 1 180 ? 18.421 15.412 -4.769 1.00 64.75 180 LEU A O 1
ATOM 1417 N N . GLU A 1 181 ? 17.193 14.859 -6.549 1.00 63.09 181 GLU A N 1
ATOM 1418 C CA . GLU A 1 181 ? 18.299 14.281 -7.342 1.00 63.09 181 GLU A CA 1
ATOM 1419 C C . GLU A 1 181 ? 19.546 15.162 -7.500 1.00 63.09 181 GLU A C 1
ATOM 1421 O O . GLU A 1 181 ? 20.653 14.637 -7.614 1.00 63.09 181 GLU A O 1
ATOM 1426 N N . ALA A 1 182 ? 19.382 16.487 -7.473 1.00 71.94 182 ALA A N 1
ATOM 1427 C CA . ALA A 1 182 ? 20.495 17.434 -7.528 1.00 71.94 182 ALA A CA 1
ATOM 1428 C C . ALA A 1 182 ? 21.300 17.513 -6.215 1.00 71.94 182 ALA A C 1
ATOM 1430 O O . ALA A 1 182 ? 22.392 18.078 -6.201 1.00 71.94 182 ALA A O 1
ATOM 1431 N N . LEU A 1 183 ? 20.763 16.975 -5.116 1.00 76.56 183 LEU A N 1
ATOM 1432 C CA . LEU A 1 183 ? 21.406 16.962 -3.810 1.00 76.56 183 LEU A CA 1
ATOM 1433 C C . LEU A 1 183 ? 22.296 15.728 -3.628 1.00 76.56 183 LEU A C 1
ATOM 1435 O O . LEU A 1 183 ? 22.118 14.664 -4.232 1.00 76.56 183 LEU A O 1
ATOM 1439 N N . THR A 1 184 ? 23.253 15.851 -2.718 1.00 85.31 184 THR A N 1
ATOM 1440 C CA . THR A 1 184 ? 24.047 14.717 -2.252 1.00 85.31 184 THR A CA 1
ATOM 1441 C C . THR A 1 184 ? 23.175 13.716 -1.489 1.00 85.31 184 THR A C 1
ATOM 1443 O O . THR A 1 184 ? 22.124 14.043 -0.940 1.00 85.31 184 THR A O 1
ATOM 1446 N N . GLN A 1 185 ? 23.636 12.466 -1.396 1.00 83.19 185 GLN A N 1
ATOM 1447 C CA . GLN A 1 185 ? 22.924 11.419 -0.656 1.00 83.19 185 GLN A CA 1
ATOM 1448 C C . GLN A 1 185 ? 22.642 11.813 0.808 1.00 83.19 185 GLN A C 1
ATOM 1450 O O . GLN A 1 185 ? 21.554 11.554 1.315 1.00 83.19 185 GLN A O 1
ATOM 1455 N N . VAL A 1 186 ? 23.596 12.479 1.466 1.00 88.25 186 VAL A N 1
ATOM 1456 C CA . VAL A 1 186 ? 23.470 12.932 2.862 1.00 88.25 186 VAL A CA 1
ATOM 1457 C C . VAL A 1 186 ? 22.373 13.988 3.011 1.00 88.25 186 VAL A C 1
ATOM 1459 O O . VAL A 1 186 ? 21.594 13.945 3.962 1.00 88.25 186 VAL A O 1
ATOM 1462 N N . GLU A 1 187 ? 22.274 14.922 2.068 1.00 85.75 187 GLU A N 1
ATOM 1463 C CA . GLU A 1 187 ? 21.236 15.956 2.072 1.00 85.75 187 GLU A CA 1
ATOM 1464 C C . GLU A 1 187 ? 19.841 15.364 1.847 1.00 85.75 187 GLU A C 1
ATOM 1466 O O . GLU A 1 187 ? 18.912 15.710 2.577 1.00 85.75 187 GLU A O 1
ATOM 1471 N N . ILE A 1 188 ? 19.703 14.415 0.911 1.00 80.81 188 ILE A N 1
ATOM 1472 C CA . ILE A 1 188 ? 18.441 13.691 0.682 1.00 80.81 188 ILE A CA 1
ATOM 1473 C C . ILE A 1 188 ? 18.013 12.956 1.957 1.00 80.81 188 ILE A C 1
ATOM 1475 O O . ILE A 1 188 ? 16.849 13.011 2.348 1.00 80.81 188 ILE A O 1
ATOM 1479 N N . GLU A 1 189 ? 18.946 12.281 2.630 1.00 86.56 189 GLU A N 1
ATOM 1480 C CA . GLU A 1 189 ? 18.669 11.576 3.883 1.00 86.56 189 GLU A CA 1
ATOM 1481 C C . GLU A 1 189 ? 18.213 12.513 5.001 1.00 86.56 189 GLU A C 1
ATOM 1483 O O . GLU A 1 189 ? 17.249 12.205 5.709 1.00 86.56 189 GLU A O 1
ATOM 1488 N N . ASN A 1 190 ? 18.882 13.656 5.156 1.00 85.88 190 ASN A N 1
ATOM 1489 C CA . ASN A 1 190 ? 18.518 14.660 6.150 1.00 85.88 190 ASN A CA 1
ATOM 1490 C C . ASN A 1 190 ? 17.121 15.223 5.880 1.00 85.88 190 ASN A C 1
ATOM 1492 O O . ASN A 1 190 ? 16.297 15.284 6.794 1.00 85.88 190 ASN A O 1
ATOM 1496 N N . GLU A 1 191 ? 16.816 15.558 4.628 1.00 82.50 191 GLU A N 1
ATOM 1497 C CA . GLU A 1 191 ? 15.502 16.080 4.263 1.00 82.50 191 GLU A CA 1
ATOM 1498 C C . GLU A 1 191 ? 14.405 15.026 4.452 1.00 82.50 191 GLU A C 1
ATOM 1500 O O . GLU A 1 191 ? 13.349 15.316 5.016 1.00 82.50 191 GLU A O 1
ATOM 1505 N N . ALA A 1 192 ? 14.677 13.766 4.106 1.00 81.94 192 ALA A N 1
ATOM 1506 C CA . ALA A 1 192 ? 13.755 12.663 4.358 1.00 81.94 192 ALA A CA 1
ATOM 1507 C C . ALA A 1 192 ? 13.437 12.496 5.846 1.00 81.94 192 ALA A C 1
ATOM 1509 O O . ALA A 1 192 ? 12.278 12.332 6.236 1.00 81.94 192 ALA A O 1
ATOM 1510 N N . ARG A 1 193 ? 14.467 12.554 6.695 1.00 86.19 193 ARG A N 1
ATOM 1511 C CA . ARG A 1 193 ? 14.310 12.478 8.151 1.00 86.19 193 ARG A CA 1
ATOM 1512 C C . ARG A 1 193 ? 13.528 13.666 8.693 1.00 86.19 193 ARG A C 1
ATOM 1514 O O . ARG A 1 193 ? 12.698 13.465 9.576 1.00 86.19 193 ARG A O 1
ATOM 1521 N N . ASN A 1 194 ? 13.731 14.862 8.149 1.00 83.12 194 ASN A N 1
ATOM 1522 C CA . ASN A 1 194 ? 12.955 16.040 8.522 1.00 83.12 194 ASN A CA 1
ATOM 1523 C C . ASN A 1 194 ? 11.478 15.868 8.153 1.00 83.12 194 ASN A C 1
ATOM 1525 O O . ASN A 1 194 ? 10.604 16.029 9.006 1.00 83.12 194 ASN A O 1
ATOM 1529 N N . ILE A 1 195 ? 11.199 15.483 6.904 1.00 80.62 195 ILE A N 1
ATOM 1530 C CA . ILE A 1 195 ? 9.838 15.327 6.383 1.00 80.62 195 ILE A CA 1
ATOM 1531 C C . ILE A 1 195 ? 9.074 14.261 7.159 1.00 80.62 195 ILE A C 1
ATOM 1533 O O . ILE A 1 195 ? 7.937 14.524 7.528 1.00 80.62 195 ILE A O 1
ATOM 1537 N N . PHE A 1 196 ? 9.678 13.100 7.430 1.00 83.69 196 PHE A N 1
ATOM 1538 C CA . PHE A 1 196 ? 9.023 11.952 8.077 1.00 83.69 196 PHE A CA 1
ATOM 1539 C C . PHE A 1 196 ? 9.358 11.807 9.567 1.00 83.69 196 PHE A C 1
ATOM 1541 O O . PHE A 1 196 ? 9.223 10.722 10.139 1.00 83.69 196 PHE A O 1
ATOM 1548 N N . CYS A 1 197 ? 9.807 12.892 10.204 1.00 86.38 197 CYS A N 1
ATOM 1549 C CA . CYS A 1 197 ? 10.055 12.975 11.645 1.00 86.38 197 CYS A CA 1
ATOM 1550 C C . CYS A 1 197 ? 10.923 11.819 12.194 1.00 86.38 197 CYS A C 1
ATOM 1552 O O . CYS A 1 197 ? 10.565 11.147 13.166 1.00 86.38 197 CYS A O 1
ATOM 1554 N N . ASN A 1 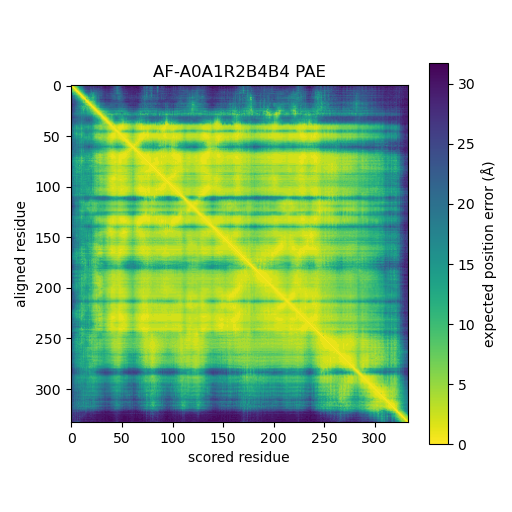198 ? 12.071 11.592 11.553 1.00 87.62 198 ASN A N 1
ATOM 1555 C CA . ASN A 1 198 ? 13.053 10.541 11.837 1.00 87.62 198 ASN A CA 1
ATOM 1556 C C . ASN A 1 198 ? 12.585 9.092 11.619 1.00 87.62 198 ASN A C 1
ATOM 1558 O O . ASN A 1 198 ? 13.321 8.174 11.986 1.00 87.62 198 ASN A O 1
ATOM 1562 N N . PHE A 1 199 ? 11.442 8.877 10.956 1.00 87.19 199 PHE A N 1
ATOM 1563 C CA . PHE A 1 199 ? 10.862 7.554 10.693 1.00 87.19 199 PHE A CA 1
ATOM 1564 C C . PHE A 1 199 ? 10.526 6.768 11.974 1.00 87.19 199 PHE A C 1
ATOM 1566 O O . PHE A 1 199 ? 10.806 7.186 13.095 1.00 87.19 199 PHE A O 1
ATOM 1573 N N . ASN A 1 200 ? 9.879 5.613 11.806 1.00 85.75 200 ASN A N 1
ATOM 1574 C CA . ASN A 1 200 ? 9.448 4.648 12.829 1.00 85.75 200 ASN A CA 1
ATOM 1575 C C . ASN A 1 200 ? 8.479 5.189 13.896 1.00 85.75 200 ASN A C 1
ATOM 1577 O O . ASN A 1 200 ? 7.976 4.425 14.719 1.00 85.75 200 ASN A O 1
ATOM 1581 N N . ASN A 1 201 ? 8.178 6.482 13.857 1.00 86.31 201 ASN A N 1
ATOM 1582 C CA . ASN A 1 201 ? 7.178 7.140 14.677 1.00 86.31 201 ASN A CA 1
ATOM 1583 C C . ASN A 1 201 ? 5.879 7.291 13.898 1.00 86.31 201 ASN A C 1
ATOM 1585 O O . ASN A 1 201 ? 5.876 7.353 12.672 1.00 86.31 201 ASN A O 1
ATOM 1589 N N . ARG A 1 202 ? 4.765 7.399 14.622 1.00 88.19 202 ARG A N 1
ATOM 1590 C CA . ARG A 1 202 ? 3.489 7.751 14.007 1.00 88.19 202 ARG A CA 1
ATOM 1591 C C . ARG A 1 202 ? 3.523 9.214 13.555 1.00 88.19 202 ARG A C 1
ATOM 1593 O O . ARG A 1 202 ? 3.805 10.095 14.369 1.00 88.19 202 ARG A O 1
ATOM 1600 N N . VAL A 1 203 ? 3.156 9.467 12.303 1.00 87.75 203 VAL A N 1
ATOM 1601 C CA . VAL A 1 203 ? 3.057 10.821 11.728 1.00 87.75 203 VAL A CA 1
ATOM 1602 C C . VAL A 1 203 ? 1.641 11.108 11.224 1.00 87.75 203 VAL A C 1
ATOM 1604 O O . VAL A 1 203 ? 0.876 10.176 10.944 1.00 87.75 203 VAL A O 1
ATOM 1607 N N . TYR A 1 204 ? 1.287 12.391 11.109 1.00 87.62 204 TYR A N 1
ATOM 1608 C CA . TYR A 1 204 ? 0.225 12.842 10.208 1.00 87.62 204 TYR A CA 1
ATOM 1609 C C . TYR A 1 204 ? 0.846 13.519 8.995 1.00 87.62 204 TYR A C 1
ATOM 1611 O O . TYR A 1 204 ? 1.550 14.520 9.114 1.00 87.62 204 TYR A O 1
ATOM 1619 N N . ALA A 1 205 ? 0.533 12.986 7.824 1.00 85.56 205 ALA A N 1
ATOM 1620 C CA . ALA A 1 205 ? 0.757 13.669 6.569 1.00 85.56 205 ALA A CA 1
ATOM 1621 C C . ALA A 1 205 ? -0.500 14.456 6.213 1.00 85.56 205 ALA A C 1
ATOM 1623 O O . ALA A 1 205 ? -1.557 13.865 5.983 1.00 85.56 205 ALA A O 1
ATOM 1624 N N . GLU A 1 206 ? -0.394 15.778 6.216 1.00 85.81 206 GLU A N 1
ATOM 1625 C CA . GLU A 1 206 ? -1.471 16.674 5.804 1.00 85.81 206 GLU A CA 1
ATOM 1626 C C . GLU A 1 206 ? -1.475 16.826 4.278 1.00 85.81 206 GLU A C 1
ATOM 1628 O O . GLU A 1 206 ? -0.462 16.602 3.617 1.00 85.81 206 GLU A O 1
ATOM 1633 N N . GLY A 1 207 ? -2.648 17.106 3.717 1.00 85.94 207 GLY A N 1
ATOM 1634 C CA . GLY A 1 207 ? -2.852 17.267 2.283 1.00 85.94 207 GLY A CA 1
ATOM 1635 C C . GLY A 1 207 ? -4.313 17.522 1.952 1.00 85.94 207 GLY A C 1
ATOM 1636 O O . GLY A 1 207 ? -5.111 17.923 2.805 1.00 85.94 207 GLY A O 1
ATOM 1637 N N . LYS A 1 208 ? -4.682 17.275 0.698 1.00 87.25 208 LYS A N 1
ATOM 1638 C CA . LYS A 1 208 ? -6.074 17.323 0.245 1.00 87.25 208 LYS A CA 1
ATOM 1639 C C . LYS A 1 208 ? -6.400 16.142 -0.653 1.00 87.25 208 LYS A C 1
ATOM 1641 O O . LYS A 1 208 ? -5.513 15.542 -1.257 1.00 87.25 208 LYS A O 1
ATOM 1646 N N . ILE A 1 209 ? -7.688 15.835 -0.740 1.00 87.56 209 ILE A N 1
ATOM 1647 C CA . ILE A 1 209 ? -8.229 14.953 -1.768 1.00 87.56 209 ILE A CA 1
ATOM 1648 C C . ILE A 1 209 ? -8.159 15.724 -3.077 1.00 87.56 209 ILE A C 1
ATOM 1650 O O . ILE A 1 209 ? -8.875 16.701 -3.244 1.00 87.56 209 ILE A O 1
ATOM 1654 N N . GLU A 1 210 ? -7.288 15.322 -3.986 1.00 85.38 210 GLU A N 1
ATOM 1655 C CA . GLU A 1 210 ? -7.151 15.972 -5.289 1.00 85.38 210 GLU A CA 1
ATOM 1656 C C . GLU A 1 210 ? -8.290 15.548 -6.210 1.00 85.38 210 GLU A C 1
ATOM 1658 O O . GLU A 1 210 ? -8.900 16.372 -6.891 1.00 85.38 210 GLU A O 1
ATOM 1663 N N . ASN A 1 211 ? -8.614 14.258 -6.186 1.00 83.81 211 ASN A N 1
ATOM 1664 C CA . ASN A 1 211 ? -9.545 13.679 -7.130 1.00 83.81 211 ASN A CA 1
ATOM 1665 C C . ASN A 1 211 ? -10.180 12.386 -6.592 1.00 83.81 211 ASN A C 1
ATOM 1667 O O . ASN A 1 211 ? -9.636 11.717 -5.710 1.00 83.81 211 ASN A O 1
ATOM 1671 N N . ILE A 1 212 ? -11.364 12.063 -7.114 1.00 84.12 212 ILE A N 1
ATOM 1672 C CA . ILE A 1 212 ? -12.137 10.873 -6.765 1.00 84.12 212 ILE A CA 1
ATOM 1673 C C . ILE A 1 212 ? -12.715 10.315 -8.060 1.00 84.12 212 ILE A C 1
ATOM 1675 O O . ILE A 1 212 ? -13.620 10.917 -8.636 1.00 84.12 212 ILE A O 1
ATOM 1679 N N . ASP A 1 213 ? -12.235 9.157 -8.493 1.00 80.88 213 ASP A N 1
ATOM 1680 C CA . ASP A 1 213 ? -12.735 8.515 -9.705 1.00 80.88 213 ASP A CA 1
ATOM 1681 C C . ASP A 1 213 ? -12.634 6.996 -9.621 1.00 80.88 213 ASP A C 1
ATOM 1683 O O . ASP A 1 213 ? -11.687 6.464 -9.051 1.00 80.88 213 ASP A O 1
ATOM 1687 N N . ASN A 1 214 ? -13.627 6.294 -10.172 1.00 74.81 214 ASN A N 1
ATOM 1688 C CA . ASN A 1 214 ? -13.629 4.835 -10.331 1.00 74.81 214 ASN A CA 1
ATOM 1689 C C . ASN A 1 214 ? -13.206 4.027 -9.083 1.00 74.81 214 ASN A C 1
ATOM 1691 O O . ASN A 1 214 ? -12.625 2.952 -9.185 1.00 74.81 214 ASN A O 1
ATOM 1695 N N . GLY A 1 215 ? -13.533 4.529 -7.886 1.00 75.50 215 GLY A N 1
ATOM 1696 C CA . GLY A 1 215 ? -13.189 3.882 -6.613 1.00 75.50 215 GLY A CA 1
ATOM 1697 C C . GLY A 1 215 ? -11.800 4.224 -6.060 1.00 75.50 215 GLY A C 1
ATOM 1698 O O . GLY A 1 215 ? -11.454 3.734 -4.986 1.00 75.50 215 GLY A O 1
ATOM 1699 N N . ILE A 1 216 ? -11.046 5.094 -6.732 1.00 83.69 216 ILE A N 1
ATOM 1700 C CA . ILE A 1 216 ? -9.770 5.660 -6.288 1.00 83.69 216 ILE A CA 1
ATOM 1701 C C . ILE A 1 216 ? -9.985 7.047 -5.689 1.00 83.69 216 ILE A C 1
ATOM 1703 O O . ILE A 1 216 ? -10.782 7.846 -6.179 1.00 83.69 216 ILE A O 1
ATOM 1707 N N . ILE A 1 217 ? -9.246 7.321 -4.615 1.00 86.62 217 ILE A N 1
ATOM 1708 C CA . ILE A 1 217 ? -9.114 8.647 -4.014 1.00 86.62 217 ILE A CA 1
ATOM 1709 C C . ILE A 1 217 ? -7.648 9.045 -4.160 1.00 86.62 217 ILE A C 1
ATOM 1711 O O . ILE A 1 217 ? -6.781 8.448 -3.522 1.00 86.62 217 ILE A O 1
ATOM 1715 N N . GLU A 1 218 ? -7.375 10.041 -4.993 1.00 87.38 218 GLU A N 1
ATOM 1716 C CA . GLU A 1 218 ? -6.034 10.604 -5.150 1.00 87.38 218 GLU A CA 1
ATOM 1717 C C . GLU A 1 218 ? -5.849 11.727 -4.128 1.00 87.38 218 GLU A C 1
ATOM 1719 O O . GLU A 1 218 ? -6.724 12.583 -3.963 1.00 87.38 218 GLU A O 1
ATOM 1724 N N . VAL A 1 219 ? -4.722 11.723 -3.418 1.00 85.81 219 VAL A N 1
ATOM 1725 C CA . VAL A 1 219 ? -4.423 12.698 -2.362 1.00 85.81 219 VAL A CA 1
ATOM 1726 C C . VAL A 1 219 ? -3.015 13.259 -2.518 1.00 85.81 219 VAL A C 1
ATOM 1728 O O . VAL A 1 219 ? -2.128 12.579 -3.023 1.00 85.81 219 VAL A O 1
ATOM 1731 N N . SER A 1 220 ? -2.793 14.475 -2.026 1.00 84.38 220 SER A N 1
ATOM 1732 C CA . SER A 1 220 ? -1.481 15.147 -2.031 1.00 84.38 220 SER A CA 1
ATOM 1733 C C . SER A 1 220 ? -0.696 15.009 -0.721 1.00 84.38 220 SER A C 1
ATOM 1735 O O . SER A 1 220 ? 0.246 15.757 -0.475 1.00 84.38 220 SER A O 1
ATOM 1737 N N . CYS A 1 221 ? -1.081 14.070 0.146 1.00 82.88 221 CYS A N 1
ATOM 1738 C CA . CYS A 1 221 ? -0.381 13.814 1.403 1.00 82.88 221 CYS A CA 1
ATOM 1739 C C . CYS A 1 221 ? 0.996 13.169 1.158 1.00 82.88 221 CYS A C 1
ATOM 1741 O O . CYS A 1 221 ? 1.089 12.148 0.475 1.00 82.88 221 CYS A O 1
ATOM 1743 N N . SER A 1 222 ? 2.046 13.690 1.801 1.00 81.94 222 SER A N 1
ATOM 1744 C CA . SER A 1 222 ? 3.377 13.063 1.782 1.00 81.94 222 SER A CA 1
ATOM 1745 C C . SER A 1 222 ? 3.367 11.695 2.441 1.00 81.94 222 SER A C 1
ATOM 1747 O O . SER A 1 222 ? 3.003 11.546 3.604 1.00 81.94 222 SER A O 1
ATOM 1749 N N . THR A 1 223 ? 3.825 10.687 1.725 1.00 82.25 223 THR A N 1
ATOM 1750 C CA . THR A 1 223 ? 3.789 9.296 2.174 1.00 82.25 223 THR A CA 1
ATOM 1751 C C . THR A 1 223 ? 5.060 8.582 1.741 1.00 82.25 223 THR A C 1
ATOM 1753 O O . THR A 1 223 ? 5.822 9.078 0.912 1.00 82.25 223 THR A O 1
ATOM 1756 N N . THR A 1 224 ? 5.358 7.471 2.402 1.00 83.06 224 THR A N 1
ATOM 1757 C CA . THR A 1 224 ? 6.553 6.671 2.139 1.00 83.06 224 THR A CA 1
ATOM 1758 C C . THR A 1 224 ? 6.359 5.255 2.669 1.00 83.06 224 THR A C 1
ATOM 1760 O O . THR A 1 224 ? 5.412 4.980 3.421 1.00 83.06 224 THR A O 1
ATOM 1763 N N . ASN A 1 225 ? 7.307 4.379 2.327 1.00 83.50 225 ASN A N 1
ATOM 1764 C CA . ASN A 1 225 ? 7.350 2.984 2.736 1.00 83.50 225 ASN A CA 1
ATOM 1765 C C . ASN A 1 225 ? 6.955 2.827 4.207 1.00 83.50 225 ASN A C 1
ATOM 1767 O O . ASN A 1 225 ? 7.418 3.562 5.074 1.00 83.50 225 ASN A O 1
ATOM 1771 N N . GLY A 1 226 ? 6.119 1.836 4.503 1.00 87.19 226 GLY A N 1
ATOM 1772 C CA . GLY A 1 226 ? 5.604 1.591 5.852 1.00 87.19 226 GLY A CA 1
ATOM 1773 C C . GLY A 1 226 ? 4.278 2.294 6.161 1.00 87.19 226 GLY A C 1
ATOM 1774 O O . GLY A 1 226 ? 3.521 1.822 7.014 1.00 87.19 226 GLY A O 1
ATOM 1775 N N . MET A 1 227 ? 3.930 3.352 5.421 1.00 90.38 227 MET A N 1
ATOM 1776 C CA . MET A 1 227 ? 2.627 4.010 5.550 1.00 90.38 227 MET A CA 1
ATOM 1777 C C . MET A 1 227 ? 1.518 3.315 4.750 1.00 90.38 227 MET A C 1
ATOM 1779 O O . MET A 1 227 ? 0.347 3.587 5.011 1.00 90.38 227 MET A O 1
ATOM 1783 N N . SER A 1 228 ? 1.828 2.389 3.839 1.00 91.75 228 SER A N 1
ATOM 1784 C CA . SER A 1 228 ? 0.815 1.564 3.169 1.00 91.75 228 SER A CA 1
ATOM 1785 C C . SER A 1 228 ? -0.130 0.895 4.167 1.00 91.75 228 SER A C 1
ATOM 1787 O O . SER A 1 228 ? 0.290 0.368 5.196 1.00 91.75 228 SER A O 1
ATOM 1789 N N . GLY A 1 229 ? -1.423 0.948 3.871 1.00 94.06 229 GLY A N 1
ATOM 1790 C CA . GLY A 1 229 ? -2.520 0.500 4.721 1.00 94.06 229 GLY A CA 1
ATOM 1791 C C . GLY A 1 229 ? -2.992 1.509 5.771 1.00 94.06 229 GLY A C 1
ATOM 1792 O O . GLY A 1 229 ? -3.947 1.231 6.499 1.00 94.06 229 GLY A O 1
ATOM 1793 N N . SER A 1 230 ? -2.381 2.695 5.835 1.00 94.50 230 SER A N 1
ATOM 1794 C CA . SER A 1 230 ? -2.838 3.791 6.696 1.00 94.50 230 SER A CA 1
ATOM 1795 C C . SER A 1 230 ? -4.232 4.295 6.304 1.00 94.50 230 SER A C 1
ATOM 1797 O O . SER A 1 230 ? -4.590 4.283 5.127 1.00 94.50 230 SER A O 1
ATOM 1799 N N . PRO A 1 231 ? -5.036 4.793 7.255 1.00 95.06 231 PRO A N 1
ATOM 1800 C CA . PRO A 1 231 ? -6.300 5.439 6.939 1.00 95.06 231 PRO A CA 1
ATOM 1801 C C . PRO A 1 231 ? -6.082 6.808 6.287 1.00 95.06 231 PRO A C 1
ATOM 1803 O O . PRO A 1 231 ? -5.311 7.623 6.796 1.00 95.06 231 PRO A O 1
ATOM 1806 N N . ILE A 1 232 ? -6.860 7.095 5.242 1.00 92.69 232 ILE A N 1
ATOM 1807 C CA . ILE A 1 232 ? -7.090 8.458 4.748 1.00 92.69 232 ILE A CA 1
ATOM 1808 C C . ILE A 1 232 ? -8.249 9.048 5.555 1.00 92.69 232 ILE A C 1
ATOM 1810 O O . ILE A 1 232 ? -9.339 8.468 5.609 1.00 92.69 232 ILE A O 1
ATOM 1814 N N . ILE A 1 233 ? -8.021 10.183 6.213 1.00 93.38 233 ILE A N 1
ATOM 1815 C CA . ILE A 1 233 ? -8.920 10.776 7.203 1.00 93.38 233 ILE A CA 1
ATOM 1816 C C . ILE A 1 233 ? -9.427 12.131 6.705 1.00 93.38 233 ILE A C 1
ATOM 1818 O O . ILE A 1 233 ? -8.653 13.047 6.451 1.00 93.38 233 ILE A O 1
ATOM 1822 N N . LEU A 1 234 ? -10.750 12.279 6.659 1.00 91.25 234 LEU A N 1
ATOM 1823 C CA . LEU A 1 234 ? -11.463 13.527 6.390 1.00 91.25 234 LEU A CA 1
ATOM 1824 C C . LEU A 1 234 ? -12.455 13.765 7.530 1.00 91.25 234 LEU A C 1
ATOM 1826 O O . LEU A 1 234 ? -13.242 12.878 7.871 1.00 91.25 234 LEU A O 1
ATOM 1830 N N . ASN A 1 235 ? -12.428 14.945 8.154 1.00 90.19 235 ASN A N 1
ATOM 1831 C CA . ASN A 1 235 ? -13.351 15.303 9.241 1.00 90.19 235 ASN A CA 1
ATOM 1832 C C . ASN A 1 235 ? -13.437 14.232 10.353 1.00 90.19 235 ASN A C 1
ATOM 1834 O O . ASN A 1 235 ? -14.520 13.855 10.811 1.00 90.19 235 ASN A O 1
ATOM 1838 N N . ARG A 1 236 ? -12.275 13.708 10.780 1.00 89.75 236 ARG A N 1
ATOM 1839 C CA . ARG A 1 236 ? -12.119 12.646 11.803 1.00 89.75 236 ARG A CA 1
ATOM 1840 C C . ARG A 1 236 ? -12.759 11.292 11.444 1.00 89.75 236 ARG A C 1
ATOM 1842 O O . ARG A 1 236 ? -12.928 10.441 12.328 1.00 89.75 236 ARG A O 1
ATOM 1849 N N . LYS A 1 237 ? -13.117 11.077 10.177 1.00 92.62 237 LYS A N 1
ATOM 1850 C CA . LYS A 1 237 ? -13.654 9.819 9.644 1.00 92.62 237 LYS A CA 1
ATOM 1851 C C . LYS A 1 237 ? -12.740 9.278 8.554 1.00 92.62 237 LYS A C 1
ATOM 1853 O O . LYS A 1 237 ? -12.077 10.045 7.869 1.00 92.62 237 LYS A O 1
ATOM 1858 N N . VAL A 1 238 ? -12.719 7.962 8.400 1.00 93.88 238 VAL A N 1
ATOM 1859 C CA . VAL A 1 238 ? -11.935 7.297 7.358 1.00 93.88 238 VAL A CA 1
ATOM 1860 C C . VAL A 1 238 ? -12.713 7.306 6.054 1.00 93.88 238 VAL A C 1
ATOM 1862 O O . VAL A 1 238 ? -13.875 6.897 6.035 1.00 93.88 238 VAL A O 1
ATOM 1865 N N . VAL A 1 239 ? -12.065 7.758 4.986 1.00 93.19 239 VAL A N 1
ATOM 1866 C CA . VAL A 1 239 ? -12.619 7.791 3.624 1.00 93.19 239 VAL A CA 1
ATOM 1867 C C . VAL A 1 239 ? -11.998 6.739 2.710 1.00 93.19 239 VAL A C 1
ATOM 1869 O O . VAL A 1 239 ? -12.622 6.364 1.726 1.00 93.19 239 VAL A O 1
ATOM 1872 N N . GLY A 1 240 ? -10.813 6.227 3.053 1.00 91.50 240 GLY A N 1
ATOM 1873 C CA . GLY A 1 240 ? -10.107 5.231 2.255 1.00 91.50 240 GLY A CA 1
ATOM 1874 C C . GLY A 1 240 ? -8.925 4.608 2.993 1.00 91.50 240 GLY A C 1
ATOM 1875 O O . GLY A 1 240 ? -8.577 5.017 4.104 1.00 91.50 240 GLY A O 1
ATOM 1876 N N . VAL A 1 241 ? -8.327 3.607 2.353 1.00 93.19 241 VAL A N 1
ATOM 1877 C CA . VAL A 1 241 ? -7.069 2.971 2.755 1.00 93.19 241 VAL A CA 1
ATOM 1878 C C . VAL A 1 241 ? -5.989 3.504 1.820 1.00 93.19 241 VAL A C 1
ATOM 1880 O O . VAL A 1 241 ? -6.177 3.482 0.608 1.00 93.19 241 VAL A O 1
ATOM 1883 N N . TYR A 1 242 ? -4.885 4.002 2.367 1.00 92.50 242 TYR A N 1
ATOM 1884 C CA . TYR A 1 242 ? -3.732 4.406 1.576 1.00 92.50 242 TYR A CA 1
ATOM 1885 C C . TYR A 1 242 ? -3.007 3.165 1.051 1.00 92.50 242 TYR A C 1
ATOM 1887 O O . TYR A 1 242 ? -2.639 2.306 1.848 1.00 92.50 242 TYR A O 1
ATOM 1895 N N . VAL A 1 243 ? -2.801 3.064 -0.261 1.00 86.31 243 VAL A N 1
ATOM 1896 C CA . VAL A 1 243 ? -2.205 1.877 -0.907 1.00 86.31 243 VAL A CA 1
ATOM 1897 C C . VAL A 1 243 ? -0.933 2.185 -1.695 1.00 86.31 243 VAL A C 1
ATOM 1899 O O . VAL A 1 243 ? -0.360 1.274 -2.275 1.00 86.31 243 VAL A O 1
ATOM 1902 N N . GLY A 1 244 ? -0.478 3.437 -1.699 1.00 81.94 244 GLY A N 1
ATOM 1903 C CA . GLY A 1 244 ? 0.612 3.870 -2.569 1.00 81.94 244 GLY A CA 1
ATOM 1904 C C . GLY A 1 244 ? 0.130 4.639 -3.799 1.00 81.94 244 GLY A C 1
ATOM 1905 O O . GLY A 1 244 ? -1.072 4.766 -4.063 1.00 81.94 244 GLY A O 1
ATOM 1906 N N . GLY A 1 245 ? 1.095 5.164 -4.548 1.00 77.69 245 GLY A N 1
ATOM 1907 C CA . GLY A 1 245 ? 0.894 5.747 -5.873 1.00 77.69 245 GLY A CA 1
ATOM 1908 C C . GLY A 1 245 ? 0.937 4.692 -6.987 1.00 77.69 245 GLY A C 1
ATOM 1909 O O . GLY A 1 245 ? 1.298 3.536 -6.741 1.00 77.69 245 GLY A O 1
ATOM 1910 N N . PRO A 1 246 ? 0.591 5.061 -8.234 1.00 77.00 246 PRO A N 1
ATOM 1911 C CA . PRO A 1 246 ? 0.829 4.171 -9.358 1.00 77.00 246 PRO A CA 1
ATOM 1912 C C . PRO A 1 246 ? 2.345 3.926 -9.472 1.00 77.00 246 PRO A C 1
ATOM 1914 O O . PRO A 1 246 ? 3.122 4.883 -9.392 1.00 77.00 246 PRO A O 1
ATOM 1917 N N . PRO A 1 247 ? 2.797 2.671 -9.638 1.00 75.75 247 PRO A N 1
ATOM 1918 C CA . PRO A 1 247 ? 4.204 2.408 -9.890 1.00 75.75 247 PRO A CA 1
ATOM 1919 C C . PRO A 1 247 ? 4.634 3.071 -11.197 1.00 75.75 247 PRO A C 1
ATOM 1921 O O . PRO A 1 247 ? 3.839 3.252 -12.126 1.00 75.75 247 PRO A O 1
ATOM 1924 N N . ILE A 1 248 ? 5.922 3.386 -11.294 1.00 72.88 248 ILE A N 1
ATOM 1925 C CA . ILE A 1 248 ? 6.494 3.837 -12.560 1.00 72.88 248 ILE A CA 1
ATOM 1926 C C . ILE A 1 248 ? 6.314 2.767 -13.639 1.00 72.88 248 ILE A C 1
ATOM 1928 O O . ILE A 1 248 ? 6.304 1.572 -13.315 1.00 72.88 248 ILE A O 1
ATOM 1932 N N . PRO A 1 249 ? 6.232 3.166 -14.920 1.00 76.56 249 PRO A N 1
ATOM 1933 C CA . PRO A 1 249 ? 5.938 2.243 -16.012 1.00 76.56 249 PRO A CA 1
ATOM 1934 C C . PRO A 1 249 ? 6.851 1.015 -16.037 1.00 76.56 249 PRO A C 1
ATOM 1936 O O . PRO A 1 249 ? 6.373 -0.106 -16.163 1.00 76.56 249 PRO A O 1
ATOM 1939 N N . SER A 1 250 ? 8.150 1.198 -15.810 1.00 73.31 250 SER A N 1
ATOM 1940 C CA . SER A 1 250 ? 9.104 0.091 -15.814 1.00 73.31 250 SER A CA 1
ATOM 1941 C C . SER A 1 250 ? 8.904 -0.898 -14.659 1.00 73.31 250 SER A C 1
ATOM 1943 O O . SER A 1 250 ? 8.954 -2.108 -14.863 1.00 73.31 250 SER A O 1
ATOM 1945 N N . GLN A 1 251 ? 8.607 -0.417 -13.447 1.00 76.69 251 GLN A N 1
ATOM 1946 C CA . GLN A 1 251 ? 8.256 -1.290 -12.323 1.00 76.69 251 GLN A CA 1
ATOM 1947 C C . GLN A 1 251 ? 6.954 -2.037 -12.580 1.00 76.69 251 GLN A C 1
ATOM 1949 O O . GLN A 1 251 ? 6.867 -3.224 -12.271 1.00 76.69 251 GLN A O 1
ATOM 1954 N N . ARG A 1 252 ? 5.961 -1.363 -13.166 1.00 81.56 252 ARG A N 1
ATOM 1955 C CA . ARG A 1 252 ? 4.711 -1.993 -13.585 1.00 81.56 252 ARG A CA 1
ATOM 1956 C C . ARG A 1 252 ? 4.967 -3.152 -14.547 1.00 81.56 252 ARG A C 1
ATOM 1958 O O . ARG A 1 252 ? 4.491 -4.251 -14.272 1.00 81.56 252 ARG A O 1
ATOM 1965 N N . GLU A 1 253 ? 5.734 -2.937 -15.614 1.00 82.50 253 GLU A N 1
ATOM 1966 C CA . GLU A 1 253 ? 6.032 -4.001 -16.583 1.00 82.50 253 GLU A CA 1
ATOM 1967 C C . GLU A 1 253 ? 6.828 -5.146 -15.953 1.00 82.50 253 GLU A C 1
ATOM 1969 O O . GLU A 1 253 ? 6.481 -6.309 -16.143 1.00 82.50 253 GLU A O 1
ATOM 1974 N N . CYS A 1 254 ? 7.819 -4.845 -15.107 1.00 83.25 254 CYS A N 1
ATOM 1975 C CA . CYS A 1 254 ? 8.533 -5.873 -14.349 1.00 83.25 254 CYS A CA 1
ATOM 1976 C C . CYS A 1 254 ? 7.582 -6.728 -13.498 1.00 83.25 254 CYS A C 1
ATOM 1978 O O . CYS A 1 254 ? 7.695 -7.952 -13.492 1.00 83.25 254 CYS A O 1
ATOM 1980 N N . ILE A 1 255 ? 6.629 -6.111 -12.792 1.00 83.06 255 ILE A N 1
ATOM 1981 C CA . ILE A 1 255 ? 5.641 -6.844 -11.986 1.00 83.06 255 ILE A CA 1
ATOM 1982 C C . ILE A 1 255 ? 4.790 -7.752 -12.880 1.00 83.06 255 ILE A C 1
ATOM 1984 O O . ILE A 1 255 ? 4.590 -8.917 -12.533 1.00 83.06 255 ILE A O 1
ATOM 1988 N N . LYS A 1 256 ? 4.337 -7.257 -14.037 1.00 84.62 256 LYS A N 1
ATOM 1989 C CA . LYS A 1 256 ? 3.553 -8.046 -14.998 1.00 84.62 256 LYS A CA 1
ATOM 1990 C C . LYS A 1 256 ? 4.334 -9.250 -15.507 1.00 84.62 256 LYS A C 1
ATOM 1992 O O . LYS A 1 256 ? 3.830 -10.365 -15.429 1.00 84.62 256 LYS A O 1
ATOM 1997 N N . ILE A 1 257 ? 5.576 -9.048 -15.937 1.00 86.75 257 ILE A N 1
ATOM 1998 C CA . ILE A 1 257 ? 6.474 -10.120 -16.387 1.00 86.75 257 ILE A CA 1
ATOM 1999 C C . ILE A 1 257 ? 6.631 -11.187 -15.298 1.00 86.75 257 ILE A C 1
ATOM 2001 O O . ILE A 1 257 ? 6.457 -12.376 -15.563 1.00 86.75 257 ILE A O 1
ATOM 2005 N N . ILE A 1 258 ? 6.901 -10.776 -14.054 1.00 85.69 258 ILE A N 1
ATOM 2006 C CA . ILE A 1 258 ? 7.063 -11.707 -12.928 1.00 85.69 258 ILE A CA 1
ATOM 2007 C C . ILE A 1 258 ? 5.756 -12.476 -12.662 1.00 85.69 258 ILE A C 1
ATOM 2009 O O . ILE A 1 258 ? 5.794 -13.681 -12.423 1.00 85.69 258 ILE A O 1
ATOM 2013 N N . GLN A 1 259 ? 4.592 -11.828 -12.753 1.00 84.50 259 GLN A N 1
ATOM 2014 C CA . GLN A 1 259 ? 3.297 -12.502 -12.612 1.00 84.50 259 GLN A CA 1
ATOM 2015 C C . GLN A 1 259 ? 3.048 -13.537 -13.720 1.00 84.50 259 GLN A C 1
ATOM 2017 O O . GLN A 1 259 ? 2.580 -14.637 -13.424 1.00 84.50 259 GLN A O 1
ATOM 2022 N N . ARG A 1 260 ? 3.380 -13.218 -14.979 1.00 87.00 260 ARG A N 1
ATOM 2023 C CA . ARG A 1 260 ? 3.276 -14.160 -16.110 1.00 87.00 260 ARG A CA 1
ATOM 2024 C C . ARG A 1 260 ? 4.193 -15.371 -15.916 1.00 87.00 260 ARG A C 1
ATOM 2026 O O . ARG A 1 260 ? 3.781 -16.504 -16.171 1.00 87.00 260 ARG A O 1
ATOM 2033 N N . LEU A 1 261 ? 5.405 -15.144 -15.396 1.00 85.38 261 LEU A N 1
ATOM 2034 C CA . LEU A 1 261 ? 6.350 -16.206 -15.034 1.00 85.38 261 LEU A CA 1
ATOM 2035 C C . LEU A 1 261 ? 5.782 -17.139 -13.956 1.00 85.38 261 LEU A C 1
ATOM 2037 O O . LEU A 1 261 ? 5.821 -18.356 -14.130 1.00 85.38 261 LEU A O 1
ATOM 2041 N N . GLU A 1 262 ? 5.206 -16.598 -12.878 1.00 85.25 262 GLU A N 1
ATOM 2042 C CA . GLU A 1 262 ? 4.579 -17.411 -11.819 1.00 85.25 262 GLU A CA 1
ATOM 2043 C C . GLU A 1 262 ? 3.396 -18.243 -12.339 1.00 85.25 262 GLU A C 1
ATOM 2045 O O . GLU A 1 262 ? 3.191 -19.382 -11.913 1.00 85.25 262 GLU A O 1
ATOM 2050 N N . ARG A 1 263 ? 2.642 -17.715 -13.311 1.00 86.31 263 ARG A N 1
ATOM 2051 C CA . ARG A 1 263 ? 1.542 -18.433 -13.976 1.00 86.31 263 ARG A CA 1
ATOM 2052 C C . ARG A 1 263 ? 2.003 -19.434 -15.033 1.00 86.31 263 ARG A C 1
ATOM 2054 O O . ARG A 1 263 ? 1.164 -20.147 -15.578 1.00 86.31 263 ARG A O 1
ATOM 2061 N N . LYS A 1 264 ? 3.313 -19.524 -15.289 1.00 86.75 264 LYS A N 1
ATOM 2062 C CA . LYS A 1 264 ? 3.913 -20.404 -16.303 1.00 86.75 264 LYS A CA 1
ATOM 2063 C C . LYS A 1 264 ? 3.319 -20.166 -17.696 1.00 86.75 264 LYS A C 1
ATOM 2065 O O . LYS A 1 264 ? 3.056 -21.115 -18.432 1.00 86.75 264 LYS A O 1
ATOM 2070 N N . GLU A 1 265 ? 3.086 -18.898 -18.031 1.00 87.50 265 GLU A N 1
ATOM 2071 C CA . GLU A 1 265 ? 2.671 -18.490 -19.375 1.00 87.50 265 GLU A CA 1
ATOM 2072 C C . GLU A 1 265 ? 3.804 -18.705 -20.403 1.00 87.50 265 GLU A C 1
ATOM 2074 O O . GLU A 1 265 ? 4.897 -19.168 -20.065 1.00 87.50 265 GLU A O 1
ATOM 2079 N N . ASN A 1 266 ? 3.544 -18.395 -21.678 1.00 85.75 266 ASN A N 1
ATOM 2080 C CA . ASN A 1 266 ? 4.469 -18.666 -22.778 1.00 85.75 266 ASN A CA 1
ATOM 2081 C C . ASN A 1 266 ? 5.845 -17.983 -22.563 1.00 85.75 266 ASN A C 1
ATOM 2083 O O . ASN A 1 266 ? 5.921 -16.752 -22.554 1.00 85.75 266 ASN A O 1
ATOM 2087 N N . PRO A 1 267 ? 6.949 -18.747 -22.449 1.00 82.62 267 PRO A N 1
ATOM 2088 C CA . PRO A 1 267 ? 8.267 -18.192 -22.149 1.00 82.62 267 PRO A CA 1
ATOM 2089 C C . PRO A 1 267 ? 8.838 -17.303 -23.263 1.00 82.62 267 PRO A C 1
ATOM 2091 O O . PRO A 1 267 ? 9.596 -16.386 -22.957 1.00 82.62 267 PRO A O 1
ATOM 2094 N N . CYS A 1 268 ? 8.478 -17.526 -24.533 1.00 81.75 268 CYS A N 1
ATOM 2095 C CA . CYS A 1 268 ? 8.921 -16.669 -25.637 1.00 81.75 268 CYS A CA 1
ATOM 2096 C C . CYS A 1 268 ? 8.290 -15.280 -25.562 1.00 81.75 268 CYS A C 1
ATOM 2098 O O . CYS A 1 268 ? 8.993 -14.285 -25.690 1.00 81.75 268 CYS A O 1
ATOM 2100 N N . GLU A 1 269 ? 6.984 -15.209 -25.305 1.00 87.81 269 GLU A N 1
ATOM 2101 C CA . GLU A 1 269 ? 6.291 -13.927 -25.146 1.00 87.81 269 GLU A CA 1
ATOM 2102 C C . GLU A 1 269 ? 6.814 -13.155 -23.932 1.00 87.81 269 GLU A C 1
ATOM 2104 O O . GLU A 1 269 ? 7.056 -11.956 -24.014 1.00 87.81 269 GLU A O 1
ATOM 2109 N N . ILE A 1 270 ? 7.047 -13.853 -22.815 1.00 87.06 270 ILE A N 1
ATOM 2110 C CA . ILE A 1 270 ? 7.633 -13.254 -21.611 1.00 87.06 270 ILE A CA 1
ATOM 2111 C C . ILE A 1 270 ? 9.033 -12.701 -21.901 1.00 87.06 270 ILE A C 1
ATOM 2113 O O . ILE A 1 270 ? 9.395 -11.639 -21.400 1.00 87.06 270 ILE A O 1
ATOM 2117 N N . PHE A 1 271 ? 9.842 -13.415 -22.686 1.00 84.31 271 PHE A N 1
ATOM 2118 C CA . PHE A 1 271 ? 11.179 -12.945 -23.028 1.00 84.31 271 PHE A CA 1
ATOM 2119 C C . PHE A 1 271 ? 11.147 -11.673 -23.886 1.00 84.31 271 PHE A C 1
ATOM 2121 O O . PHE A 1 271 ? 11.927 -10.753 -23.640 1.00 84.31 271 PHE A O 1
ATOM 2128 N N . GLU A 1 272 ? 10.231 -11.583 -24.849 1.00 85.50 272 GLU A N 1
ATOM 2129 C CA . GLU A 1 272 ? 10.053 -10.357 -25.633 1.00 85.50 272 GLU A CA 1
ATOM 2130 C C . GLU A 1 272 ? 9.633 -9.173 -24.747 1.00 85.50 272 GLU A C 1
ATOM 2132 O O . GLU A 1 272 ? 10.190 -8.081 -24.882 1.00 85.50 272 GLU A O 1
ATOM 2137 N N . ASP A 1 273 ? 8.758 -9.384 -23.759 1.00 87.44 273 ASP A N 1
ATOM 2138 C CA . ASP A 1 273 ? 8.435 -8.348 -22.768 1.00 87.44 273 ASP A CA 1
ATOM 2139 C C . ASP A 1 273 ? 9.675 -7.903 -21.974 1.00 87.44 273 ASP A C 1
ATOM 2141 O O . ASP A 1 273 ? 9.888 -6.705 -21.772 1.00 87.44 273 ASP A O 1
ATOM 2145 N N . VAL A 1 274 ? 10.533 -8.848 -21.565 1.00 85.69 274 VAL A N 1
ATOM 2146 C CA . VAL A 1 274 ? 11.803 -8.544 -20.879 1.00 85.69 274 VAL A CA 1
ATOM 2147 C C . VAL A 1 274 ? 12.707 -7.682 -21.760 1.00 85.69 274 VAL A C 1
ATOM 2149 O O . VAL A 1 274 ? 13.263 -6.698 -21.274 1.00 85.69 274 VAL A O 1
ATOM 2152 N N . ARG A 1 275 ? 12.829 -7.985 -23.058 1.00 82.81 275 ARG A N 1
ATOM 2153 C CA . ARG A 1 275 ? 13.603 -7.162 -24.005 1.00 82.81 275 ARG A CA 1
ATOM 2154 C C . ARG A 1 275 ? 13.046 -5.750 -24.138 1.00 82.81 275 ARG A C 1
ATOM 2156 O O . ARG A 1 275 ? 13.818 -4.790 -24.202 1.00 82.81 275 ARG A O 1
ATOM 2163 N N . ASN A 1 276 ? 11.724 -5.619 -24.120 1.00 86.56 276 ASN A N 1
ATOM 2164 C CA . ASN A 1 276 ? 11.041 -4.334 -24.210 1.00 86.56 276 ASN A CA 1
ATOM 2165 C C . ASN A 1 276 ? 11.217 -3.463 -22.955 1.00 86.56 276 ASN A C 1
ATOM 2167 O O . ASN A 1 276 ? 10.967 -2.261 -23.032 1.00 86.56 276 ASN A O 1
ATOM 2171 N N . LEU A 1 277 ? 11.724 -4.000 -21.833 1.00 82.81 277 LEU A N 1
ATOM 2172 C CA . LEU A 1 277 ? 11.997 -3.209 -20.625 1.00 82.81 277 LEU A CA 1
ATOM 2173 C C . LEU A 1 277 ? 12.947 -2.028 -20.871 1.00 82.81 277 LEU A C 1
ATOM 2175 O O . LEU A 1 277 ? 12.796 -0.985 -20.238 1.00 82.81 277 LEU A O 1
ATOM 2179 N N . VAL A 1 278 ? 13.874 -2.144 -21.829 1.00 79.62 278 VAL A N 1
ATOM 2180 C CA . VAL A 1 278 ? 14.804 -1.057 -22.199 1.00 79.62 278 VAL A CA 1
ATOM 2181 C C . VAL A 1 278 ? 14.073 0.181 -22.728 1.00 79.62 278 VAL A C 1
ATOM 2183 O O . VAL A 1 278 ? 14.578 1.292 -22.593 1.00 79.62 278 VAL A O 1
ATOM 2186 N N . LEU A 1 279 ? 12.864 0.026 -23.278 1.00 80.25 279 LEU A N 1
ATOM 2187 C CA . LEU A 1 279 ? 12.046 1.156 -23.731 1.00 80.25 279 LEU A CA 1
ATOM 2188 C C . LEU A 1 279 ? 11.515 2.001 -22.560 1.00 80.25 279 LEU A C 1
ATOM 2190 O O . LEU A 1 279 ? 11.139 3.152 -22.763 1.00 80.25 279 LEU A O 1
ATOM 2194 N N . PHE A 1 280 ? 11.507 1.453 -21.340 1.00 72.62 280 PHE A N 1
ATOM 2195 C CA . PHE A 1 280 ? 11.022 2.117 -20.127 1.00 72.62 280 PHE A CA 1
ATOM 2196 C C . PHE A 1 280 ? 12.152 2.631 -19.217 1.00 72.62 280 PHE A C 1
ATOM 2198 O O . PHE A 1 280 ? 11.885 3.105 -18.110 1.00 72.62 280 PHE A O 1
ATOM 2205 N N . ASP A 1 281 ? 13.405 2.573 -19.685 1.00 66.06 281 ASP A N 1
ATOM 2206 C CA . ASP A 1 281 ? 14.604 3.079 -18.992 1.00 66.06 281 ASP A CA 1
ATOM 2207 C C . ASP A 1 281 ? 14.593 4.610 -18.841 1.00 66.06 281 ASP A C 1
ATOM 2209 O O . ASP A 1 281 ? 15.352 5.170 -18.068 1.00 66.06 281 ASP A O 1
ATOM 2213 N N . THR A 1 282 ? 13.679 5.310 -19.520 1.00 62.88 282 THR A N 1
ATOM 2214 C CA . THR A 1 282 ? 13.593 6.781 -19.543 1.00 62.88 282 THR A CA 1
ATOM 2215 C C . THR A 1 282 ? 13.408 7.439 -18.174 1.00 62.88 282 THR A C 1
ATOM 2217 O O . THR A 1 282 ? 13.609 8.643 -18.056 1.00 62.88 282 THR A O 1
ATOM 2220 N N . PHE A 1 283 ? 12.988 6.683 -17.156 1.00 54.00 283 PHE A N 1
ATOM 2221 C CA . PHE A 1 283 ? 12.769 7.183 -15.794 1.00 54.00 283 PHE A CA 1
ATOM 2222 C C . PHE A 1 283 ? 13.960 6.963 -14.856 1.00 54.00 283 PHE A C 1
ATOM 2224 O O . PHE A 1 283 ? 13.945 7.480 -13.742 1.00 54.00 283 PHE A O 1
ATOM 2231 N N . PHE A 1 284 ? 14.971 6.203 -15.278 1.00 51.12 284 PHE A N 1
ATOM 2232 C CA . PHE A 1 284 ? 16.185 5.971 -14.508 1.00 51.12 284 PHE A CA 1
ATOM 2233 C C . PHE A 1 284 ? 17.387 6.515 -15.281 1.00 51.12 284 PHE A C 1
ATOM 2235 O O . PHE A 1 284 ? 17.550 6.282 -16.471 1.00 51.12 284 PHE A O 1
ATOM 2242 N N . THR A 1 285 ? 18.251 7.263 -14.599 1.00 52.06 285 THR A N 1
ATOM 2243 C CA . THR A 1 285 ? 19.549 7.682 -15.152 1.00 52.06 285 THR A CA 1
ATOM 2244 C C . THR A 1 285 ? 20.549 6.520 -15.230 1.00 52.06 285 THR A C 1
ATOM 2246 O O . THR A 1 285 ? 21.538 6.612 -15.957 1.00 52.0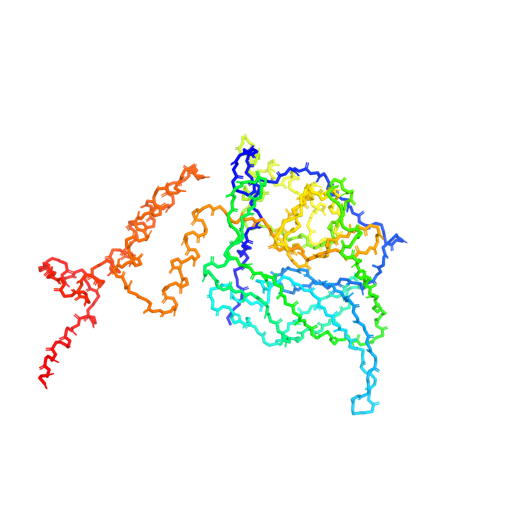6 285 THR A O 1
ATOM 2249 N N . ASP A 1 286 ? 20.273 5.417 -14.528 1.00 58.22 286 ASP A N 1
ATOM 2250 C CA . ASP A 1 286 ? 21.057 4.183 -14.533 1.00 58.22 286 ASP A CA 1
ATOM 2251 C C . ASP A 1 286 ? 20.546 3.192 -15.587 1.00 58.22 286 ASP A C 1
ATOM 2253 O O . ASP A 1 286 ? 19.355 2.903 -15.636 1.00 58.22 286 ASP A O 1
ATOM 2257 N N . ASN A 1 287 ? 21.463 2.585 -16.354 1.00 68.56 287 ASN A N 1
ATOM 2258 C CA . ASN A 1 287 ? 21.190 1.601 -17.420 1.00 68.56 287 ASN A CA 1
ATOM 2259 C C . ASN A 1 287 ? 20.707 0.223 -16.898 1.00 68.56 287 ASN A C 1
ATOM 2261 O O . ASN A 1 287 ? 21.030 -0.819 -17.481 1.00 68.56 287 ASN A O 1
ATOM 2265 N N . ILE A 1 288 ? 19.951 0.186 -15.800 1.00 70.06 288 ILE A N 1
ATOM 2266 C CA . ILE A 1 288 ? 19.627 -1.039 -15.062 1.00 70.06 288 ILE A CA 1
ATOM 2267 C C . ILE A 1 288 ? 18.934 -2.086 -15.942 1.00 70.06 288 ILE A C 1
ATOM 2269 O O . ILE A 1 288 ? 19.252 -3.270 -15.846 1.00 70.06 288 ILE A O 1
ATOM 2273 N N . PHE A 1 289 ? 18.050 -1.680 -16.860 1.00 74.31 289 PHE A N 1
ATOM 2274 C CA . PHE A 1 289 ? 17.378 -2.630 -17.756 1.00 74.31 289 PHE A CA 1
ATOM 2275 C C . PHE A 1 289 ? 18.309 -3.193 -18.826 1.00 74.31 289 PHE A C 1
ATOM 2277 O O . PHE A 1 289 ? 18.194 -4.366 -19.180 1.00 74.31 289 PHE A O 1
ATOM 2284 N N . LYS A 1 290 ? 19.278 -2.406 -19.306 1.00 76.00 290 LYS A N 1
ATOM 2285 C CA . LYS A 1 290 ? 20.297 -2.912 -20.238 1.00 76.00 290 LYS A CA 1
ATOM 2286 C C . LYS A 1 290 ? 21.221 -3.912 -19.556 1.00 76.00 290 LYS A C 1
ATOM 2288 O O . LYS A 1 290 ? 21.659 -4.859 -20.202 1.00 76.00 290 LYS A O 1
ATOM 2293 N N . ASP A 1 291 ? 21.508 -3.709 -18.276 1.00 78.69 291 ASP A N 1
ATOM 2294 C CA . ASP A 1 291 ? 22.324 -4.634 -17.496 1.00 78.69 291 ASP A CA 1
ATOM 2295 C C . ASP A 1 291 ? 21.559 -5.925 -17.183 1.00 78.69 291 ASP A C 1
ATOM 2297 O O . ASP A 1 291 ? 22.120 -7.003 -17.362 1.00 78.69 291 ASP A O 1
ATOM 2301 N N . ILE A 1 292 ? 20.255 -5.848 -16.874 1.00 76.31 292 ILE A N 1
ATOM 2302 C CA . ILE A 1 292 ? 19.381 -7.030 -16.750 1.00 76.31 292 ILE A CA 1
ATOM 2303 C C . ILE A 1 292 ? 19.413 -7.879 -18.027 1.00 76.31 292 ILE A C 1
ATOM 2305 O O . ILE A 1 292 ? 19.509 -9.098 -17.941 1.00 76.31 292 ILE A O 1
ATOM 2309 N N . LEU A 1 293 ? 19.381 -7.270 -19.216 1.00 75.94 293 LEU A N 1
ATOM 2310 C CA . LEU A 1 293 ? 19.453 -8.030 -20.472 1.00 75.94 293 LEU A CA 1
ATOM 2311 C C . LEU A 1 293 ? 20.802 -8.715 -20.712 1.00 75.94 293 LEU A C 1
ATOM 2313 O O . LEU A 1 293 ? 20.859 -9.693 -21.453 1.00 75.94 293 LEU A O 1
ATOM 2317 N N . LYS A 1 294 ? 21.880 -8.220 -20.100 1.00 80.62 294 LYS A N 1
ATOM 2318 C CA . LYS A 1 294 ? 23.216 -8.831 -20.170 1.00 80.62 294 LYS A CA 1
ATOM 2319 C C . LYS A 1 294 ? 23.429 -9.900 -19.098 1.00 80.62 294 LYS A C 1
ATOM 2321 O O . LYS A 1 294 ? 24.466 -10.563 -19.099 1.00 80.62 294 LYS A O 1
ATOM 2326 N N . GLU A 1 295 ? 22.491 -10.062 -18.165 1.00 81.44 295 GLU A N 1
ATOM 2327 C CA . GLU A 1 295 ? 22.592 -11.092 -17.140 1.00 81.44 295 GLU A CA 1
ATOM 2328 C C . GLU A 1 295 ? 22.543 -12.479 -17.777 1.00 81.44 295 GLU A C 1
ATOM 2330 O O . GLU A 1 295 ? 21.641 -12.827 -18.543 1.00 81.44 295 GLU A O 1
ATOM 2335 N N . ARG A 1 296 ? 23.497 -13.331 -17.394 1.00 78.25 296 ARG A N 1
ATOM 2336 C CA . ARG A 1 296 ? 23.626 -14.693 -17.936 1.00 78.25 296 ARG A CA 1
ATOM 2337 C C . ARG A 1 296 ? 22.355 -15.526 -17.735 1.00 78.25 296 ARG A C 1
ATOM 2339 O O . ARG A 1 296 ? 22.079 -16.444 -18.504 1.00 78.25 296 ARG A O 1
ATOM 2346 N N . SER A 1 297 ? 21.594 -15.253 -16.678 1.00 77.25 297 SER A N 1
ATOM 2347 C CA . SER A 1 297 ? 20.303 -15.896 -16.417 1.00 77.25 297 SER A CA 1
ATOM 2348 C C . SER A 1 297 ? 19.256 -15.555 -17.481 1.00 77.25 297 SER A C 1
ATOM 2350 O O . SER A 1 297 ? 18.509 -16.446 -17.881 1.00 77.25 297 SER A O 1
ATOM 2352 N N . VAL A 1 298 ? 19.240 -14.313 -17.968 1.00 74.00 298 VAL A N 1
ATOM 2353 C CA . VAL A 1 298 ? 18.327 -13.831 -19.011 1.00 74.00 298 VAL A CA 1
ATOM 2354 C C . VAL A 1 298 ? 18.734 -14.383 -20.377 1.00 74.00 298 VAL A C 1
ATOM 2356 O O . VAL A 1 298 ? 17.881 -14.921 -21.080 1.00 74.00 298 VAL A O 1
ATOM 2359 N N . GLU A 1 299 ? 20.033 -14.401 -20.698 1.00 74.25 299 GLU A N 1
ATOM 2360 C CA . GLU A 1 299 ? 20.544 -15.066 -21.912 1.00 74.25 299 GLU A CA 1
ATOM 2361 C C . GLU A 1 299 ? 20.163 -16.558 -21.955 1.00 74.25 299 GLU A C 1
ATOM 2363 O O . GLU A 1 299 ? 19.769 -17.099 -22.986 1.00 74.25 299 GLU A O 1
ATOM 2368 N N . ASN A 1 300 ? 20.255 -17.257 -20.820 1.00 77.12 300 ASN A N 1
ATOM 2369 C CA . ASN A 1 300 ? 19.857 -18.664 -20.747 1.00 77.12 300 ASN A CA 1
ATOM 2370 C C . ASN A 1 300 ? 18.342 -18.850 -20.912 1.00 77.12 300 ASN A C 1
ATOM 2372 O O . ASN A 1 300 ? 17.912 -19.854 -21.485 1.00 77.12 300 ASN A O 1
ATOM 2376 N N . PHE A 1 301 ? 17.541 -17.915 -20.394 1.00 77.81 301 PHE A N 1
ATOM 2377 C CA . PHE A 1 301 ? 16.087 -17.943 -20.528 1.00 77.81 301 PHE A CA 1
ATOM 2378 C C . PHE A 1 301 ? 15.660 -17.780 -21.992 1.00 77.81 301 PHE A C 1
ATOM 2380 O O . PHE A 1 301 ? 14.817 -18.544 -22.456 1.00 77.81 301 PHE A O 1
ATOM 2387 N N . GLU A 1 302 ? 16.306 -16.881 -22.740 1.00 78.06 302 GLU A N 1
ATOM 2388 C CA . GLU A 1 302 ? 16.111 -16.716 -24.188 1.00 78.06 302 GLU A CA 1
ATOM 2389 C C . GLU A 1 302 ? 16.318 -18.027 -24.953 1.00 78.06 302 GLU A C 1
ATOM 2391 O O . GLU A 1 302 ? 15.454 -18.476 -25.711 1.00 78.06 302 GLU A O 1
ATOM 2396 N N . LEU A 1 303 ? 17.475 -18.661 -24.737 1.00 76.19 303 LEU A N 1
ATOM 2397 C CA . LEU A 1 303 ? 17.842 -19.901 -25.419 1.00 76.19 303 LEU A CA 1
ATOM 2398 C C . LEU A 1 303 ? 16.858 -21.028 -25.094 1.00 76.19 303 LEU A C 1
ATOM 2400 O O . LEU A 1 303 ? 16.475 -21.795 -25.979 1.00 76.19 303 LEU A O 1
ATOM 2404 N N . TYR A 1 304 ? 16.419 -21.111 -23.837 1.00 74.19 304 TYR A N 1
ATOM 2405 C CA . TYR A 1 304 ? 15.447 -22.105 -23.400 1.00 74.19 304 TYR A CA 1
ATOM 2406 C C . TYR A 1 304 ? 14.055 -21.862 -23.993 1.00 74.19 304 TYR A C 1
ATOM 2408 O O . TYR A 1 304 ? 13.435 -22.803 -24.489 1.00 74.19 304 TYR A O 1
ATOM 2416 N N . GLY A 1 305 ? 13.590 -20.610 -24.003 1.00 72.31 305 GLY A N 1
ATOM 2417 C CA . GLY A 1 305 ? 12.329 -20.226 -24.636 1.00 72.31 305 GLY A CA 1
ATOM 2418 C C . GLY A 1 305 ? 12.316 -20.601 -26.117 1.00 72.31 305 GLY A C 1
ATOM 2419 O O . GLY A 1 305 ? 11.415 -21.312 -26.563 1.00 72.31 305 GLY A O 1
ATOM 2420 N N . ARG A 1 306 ? 13.372 -20.233 -26.859 1.00 74.19 306 ARG A N 1
ATOM 2421 C CA . ARG A 1 306 ? 13.534 -20.597 -28.278 1.00 74.19 306 ARG A CA 1
ATOM 2422 C C . ARG A 1 306 ? 13.497 -22.109 -28.504 1.00 74.19 306 ARG A C 1
ATOM 2424 O O . ARG A 1 306 ? 12.843 -22.551 -29.444 1.00 74.19 306 ARG A O 1
ATOM 2431 N N . ALA A 1 307 ? 14.160 -22.893 -27.655 1.00 74.19 307 ALA A N 1
ATOM 2432 C CA . ALA A 1 307 ? 14.150 -24.352 -27.758 1.00 74.19 307 ALA A CA 1
ATOM 2433 C C . ALA A 1 307 ? 12.758 -24.954 -27.501 1.00 74.19 307 ALA A C 1
ATOM 2435 O O . ALA A 1 307 ? 12.334 -25.836 -28.245 1.00 74.19 307 ALA A O 1
ATOM 2436 N N . ILE A 1 308 ? 12.030 -24.467 -26.487 1.00 70.69 308 ILE A N 1
ATOM 2437 C CA . ILE A 1 308 ? 10.654 -24.912 -26.195 1.00 70.69 308 ILE A CA 1
ATOM 2438 C C . ILE A 1 308 ? 9.713 -24.602 -27.359 1.00 70.69 308 ILE A C 1
ATOM 2440 O O . ILE A 1 308 ? 8.867 -25.426 -27.693 1.00 70.69 308 ILE A O 1
ATOM 2444 N N . ALA A 1 309 ? 9.872 -23.447 -28.002 1.00 71.06 309 ALA A N 1
ATOM 2445 C CA . ALA A 1 309 ? 9.071 -23.059 -29.160 1.00 71.06 309 ALA A CA 1
ATOM 2446 C C . ALA A 1 309 ? 9.437 -23.811 -30.458 1.00 71.06 309 ALA A C 1
ATOM 2448 O O . ALA A 1 309 ? 8.964 -23.447 -31.532 1.00 71.06 309 ALA A O 1
ATOM 2449 N N . GLY A 1 310 ? 10.289 -24.842 -30.388 1.00 72.06 310 GLY A N 1
ATOM 2450 C CA . GLY A 1 310 ? 10.711 -25.630 -31.549 1.00 72.06 310 GLY A CA 1
ATOM 2451 C C . GLY A 1 310 ? 11.777 -24.954 -32.417 1.00 72.06 310 GLY A C 1
ATOM 2452 O O . GLY A 1 310 ? 12.073 -25.431 -33.512 1.00 72.06 310 GLY A O 1
ATOM 2453 N N . GLY A 1 311 ? 12.376 -23.856 -31.949 1.00 75.50 311 GLY A N 1
ATOM 2454 C CA . GLY A 1 311 ? 13.474 -23.182 -32.631 1.00 75.50 311 GLY A CA 1
ATOM 2455 C C . GLY A 1 311 ? 14.771 -23.994 -32.584 1.00 75.50 311 GLY A C 1
ATOM 2456 O O . GLY A 1 311 ? 15.134 -24.575 -31.561 1.00 75.50 311 GLY A O 1
ATOM 2457 N N . LEU A 1 312 ? 15.515 -24.003 -33.692 1.00 76.56 312 LEU A N 1
ATOM 2458 C CA . LEU A 1 312 ? 16.823 -24.655 -33.761 1.00 76.56 312 LEU A CA 1
ATOM 2459 C C . LEU A 1 312 ? 17.883 -23.814 -33.032 1.00 76.56 312 LEU A C 1
ATOM 2461 O O . LEU A 1 312 ? 18.103 -22.647 -33.362 1.00 76.56 312 LEU A O 1
ATOM 2465 N N . LEU A 1 313 ? 18.560 -24.426 -32.055 1.00 77.75 313 LEU A N 1
ATOM 2466 C CA . LEU A 1 313 ? 19.746 -23.86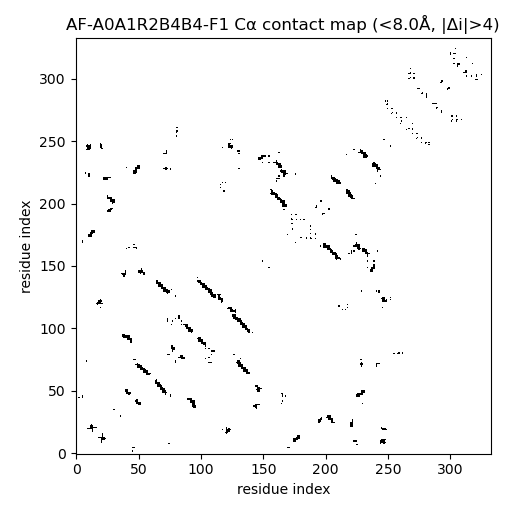2 -31.407 1.00 77.75 313 LEU A CA 1
ATOM 2467 C C . LEU A 1 313 ? 21.015 -24.275 -32.164 1.00 77.75 313 LEU A C 1
ATOM 2469 O O . LEU A 1 313 ? 21.190 -25.445 -32.516 1.00 77.75 313 LEU A O 1
ATOM 2473 N N . THR A 1 314 ? 21.941 -23.339 -32.355 1.00 83.62 314 THR A N 1
ATOM 2474 C CA . THR A 1 314 ? 23.278 -23.618 -32.896 1.00 83.62 314 THR A CA 1
ATOM 2475 C C . THR A 1 314 ? 24.108 -24.464 -31.924 1.00 83.62 314 THR A C 1
ATOM 2477 O O . THR A 1 314 ? 23.895 -24.448 -30.712 1.00 83.62 314 THR A O 1
ATOM 2480 N N . GLU A 1 315 ? 25.136 -25.159 -32.419 1.00 77.50 315 GLU A N 1
ATOM 2481 C CA . GLU A 1 315 ? 26.057 -25.938 -31.569 1.00 77.50 315 GLU A CA 1
ATOM 2482 C C . GLU A 1 315 ? 26.746 -25.093 -30.480 1.00 77.50 315 GLU A C 1
ATOM 2484 O O . GLU A 1 315 ? 27.017 -25.568 -29.375 1.00 77.50 315 GLU A O 1
ATOM 2489 N N . LYS A 1 316 ? 26.995 -23.807 -30.754 1.00 81.38 316 LYS A N 1
ATOM 2490 C CA . LYS A 1 316 ? 27.551 -22.862 -29.775 1.00 81.38 316 LYS A CA 1
ATOM 2491 C C . LYS A 1 316 ? 26.538 -22.520 -28.676 1.00 81.38 316 LYS A C 1
ATOM 2493 O O . LYS A 1 316 ? 26.922 -22.421 -27.513 1.00 81.38 316 LYS A O 1
ATOM 2498 N N . GLU A 1 317 ? 25.262 -22.367 -29.024 1.00 79.62 317 GLU A N 1
ATOM 2499 C CA . GLU A 1 317 ? 24.164 -22.101 -28.083 1.00 79.62 317 GLU A CA 1
ATOM 2500 C C . GLU A 1 317 ? 23.815 -23.338 -27.240 1.00 79.62 317 GLU A C 1
ATOM 2502 O O . GLU A 1 317 ? 23.607 -23.220 -26.029 1.00 79.62 317 GLU A O 1
ATOM 2507 N N . LYS A 1 318 ? 23.863 -24.542 -27.827 1.00 74.44 318 LYS A N 1
ATOM 2508 C CA . LYS A 1 318 ? 23.702 -25.810 -27.093 1.00 74.44 318 LYS A CA 1
ATOM 2509 C C . LYS A 1 318 ? 24.744 -25.967 -25.982 1.00 74.44 318 LYS A C 1
ATOM 2511 O O . LYS A 1 318 ? 24.407 -26.396 -24.886 1.00 74.44 318 LYS A O 1
ATOM 2516 N N . LYS A 1 319 ? 25.997 -25.559 -26.229 1.00 74.88 319 LYS A N 1
ATOM 2517 C CA . LYS A 1 319 ? 27.083 -25.579 -25.224 1.00 74.88 319 LYS A CA 1
ATOM 2518 C C . LYS A 1 319 ? 26.910 -24.550 -24.101 1.00 74.88 319 LYS A C 1
ATOM 2520 O O . LYS A 1 319 ? 27.468 -24.740 -23.023 1.00 74.88 319 LYS A O 1
ATOM 2525 N N . LYS A 1 320 ? 26.184 -23.457 -24.358 1.00 71.62 320 LYS A N 1
ATOM 2526 C CA . LYS A 1 320 ? 25.890 -22.405 -23.370 1.00 71.62 320 LYS A CA 1
ATOM 2527 C C . LYS A 1 320 ? 24.652 -22.712 -22.529 1.00 71.62 320 LYS A C 1
ATOM 2529 O O . LYS A 1 320 ? 24.585 -22.273 -21.384 1.00 71.62 320 LYS A O 1
ATOM 2534 N N . SER A 1 321 ? 23.720 -23.485 -23.081 1.00 61.56 321 SER A N 1
ATOM 2535 C CA . SER A 1 321 ? 22.492 -23.893 -22.405 1.00 61.56 321 SER A CA 1
ATOM 2536 C C . SER A 1 321 ? 22.804 -24.790 -21.193 1.00 61.56 321 SER A C 1
ATOM 2538 O O . SER A 1 321 ? 23.693 -25.645 -21.268 1.00 61.56 321 SER A O 1
ATOM 2540 N N . PRO A 1 322 ? 22.114 -24.629 -20.050 1.00 58.00 322 PRO A N 1
ATOM 2541 C CA . PRO A 1 322 ? 22.334 -25.480 -18.885 1.00 58.00 322 PRO A CA 1
ATOM 2542 C C . PRO A 1 322 ? 22.098 -26.960 -19.235 1.00 58.00 322 PRO A C 1
ATOM 2544 O O . PRO A 1 322 ? 21.087 -27.315 -19.836 1.00 58.00 322 PRO A O 1
ATOM 2547 N N . LYS A 1 323 ? 23.026 -27.838 -18.820 1.00 52.19 323 LYS A N 1
ATOM 2548 C CA . LYS A 1 323 ? 23.139 -29.267 -19.210 1.00 52.19 323 LYS A CA 1
ATOM 2549 C C . LYS A 1 323 ? 21.884 -30.145 -19.011 1.00 52.19 323 LYS A C 1
ATOM 2551 O O . LYS A 1 323 ? 21.898 -31.299 -19.419 1.00 52.19 323 LYS A O 1
ATOM 2556 N N . LYS A 1 324 ? 20.819 -29.640 -18.378 1.00 48.94 324 LYS A N 1
ATOM 2557 C CA . LYS A 1 324 ? 19.556 -30.364 -18.142 1.00 48.94 324 LYS A CA 1
ATOM 2558 C C . LYS A 1 324 ? 18.509 -30.216 -19.250 1.00 48.94 324 LYS A C 1
ATOM 2560 O O . LYS A 1 324 ? 17.467 -30.852 -19.155 1.00 48.94 324 LYS A O 1
ATOM 2565 N N . VAL A 1 325 ? 18.775 -29.448 -20.306 1.00 45.72 325 VAL A N 1
ATOM 2566 C CA . VAL A 1 325 ? 17.891 -29.369 -21.482 1.00 45.72 325 VAL A CA 1
ATOM 2567 C C . VAL A 1 325 ? 18.293 -30.457 -22.483 1.00 45.72 325 VAL A C 1
ATOM 2569 O O . VAL A 1 325 ? 18.759 -30.183 -23.585 1.00 45.72 325 VAL A O 1
ATOM 2572 N N . ILE A 1 326 ? 18.192 -31.721 -22.068 1.00 40.59 326 ILE A N 1
ATOM 2573 C CA . ILE A 1 326 ? 18.212 -32.836 -23.017 1.00 40.59 326 ILE A CA 1
ATOM 2574 C C . ILE A 1 326 ? 16.771 -33.004 -23.476 1.00 40.59 326 ILE A C 1
ATOM 2576 O O . ILE A 1 326 ? 15.874 -33.273 -22.682 1.00 40.59 326 ILE A O 1
ATOM 2580 N N . CYS A 1 327 ? 16.568 -32.753 -24.762 1.00 40.34 327 CYS A N 1
ATOM 2581 C CA . CYS A 1 327 ? 15.291 -32.824 -25.443 1.00 40.34 327 CYS A CA 1
ATOM 2582 C C . CYS A 1 327 ? 14.668 -34.215 -25.246 1.00 40.34 327 CYS A C 1
ATOM 2584 O O . CYS A 1 327 ? 15.127 -35.178 -25.854 1.00 40.34 327 CYS A O 1
ATOM 2586 N N . HIS A 1 328 ? 13.590 -34.325 -24.469 1.00 35.72 328 HIS A N 1
ATOM 2587 C CA . HIS A 1 328 ? 12.613 -35.390 -24.689 1.00 35.72 328 HIS A CA 1
ATOM 2588 C C . HIS A 1 328 ? 11.650 -34.931 -25.785 1.00 35.72 328 HIS A C 1
ATOM 2590 O O . HIS A 1 328 ? 10.485 -34.648 -25.537 1.00 35.72 328 HIS A O 1
ATOM 2596 N N . ASN A 1 329 ? 12.156 -34.869 -27.018 1.00 38.56 329 ASN A N 1
ATOM 2597 C CA . ASN A 1 329 ? 11.301 -35.019 -28.188 1.00 38.56 329 ASN A CA 1
ATOM 2598 C C . ASN A 1 329 ? 11.073 -36.521 -28.377 1.00 38.56 329 ASN A C 1
ATOM 2600 O O . ASN A 1 329 ? 11.749 -37.158 -29.179 1.00 38.56 329 ASN A O 1
ATOM 2604 N N . HIS A 1 330 ? 10.131 -37.088 -27.625 1.00 32.56 330 HIS A N 1
ATOM 2605 C CA . HIS A 1 330 ? 9.376 -38.222 -28.138 1.00 32.56 330 HIS A CA 1
ATOM 2606 C C . HIS A 1 330 ? 8.043 -37.683 -28.638 1.00 32.56 330 HIS A C 1
ATOM 2608 O O . HIS A 1 330 ? 7.084 -37.521 -27.890 1.00 32.56 330 HIS A O 1
ATOM 2614 N N . LEU A 1 331 ? 8.038 -37.380 -29.937 1.00 37.50 331 LEU A N 1
ATOM 2615 C CA . LEU A 1 331 ? 6.868 -37.572 -30.777 1.00 37.50 331 LEU A CA 1
ATOM 2616 C C . LEU A 1 331 ? 6.330 -38.977 -30.485 1.00 37.50 331 LEU A C 1
ATOM 2618 O O . LEU A 1 331 ? 6.985 -39.956 -30.836 1.00 37.50 331 LEU A O 1
ATOM 2622 N N . ASN A 1 332 ? 5.176 -39.063 -29.834 1.00 30.20 332 ASN A N 1
ATOM 2623 C CA . ASN A 1 332 ? 4.276 -40.189 -30.015 1.00 30.20 332 ASN A CA 1
ATOM 2624 C C . ASN A 1 332 ? 3.021 -39.628 -30.681 1.00 30.20 332 ASN A C 1
ATOM 2626 O O . ASN A 1 332 ? 2.356 -38.747 -30.137 1.00 30.20 332 ASN A O 1
ATOM 2630 N N . THR A 1 333 ? 2.828 -40.109 -31.904 1.00 34.22 333 THR A N 1
ATOM 2631 C CA . THR A 1 333 ? 1.571 -40.209 -32.653 1.00 34.22 333 THR A CA 1
ATOM 2632 C C . THR A 1 333 ? 0.370 -40.561 -31.797 1.00 34.22 333 THR A C 1
ATOM 2634 O O . THR A 1 333 ? 0.554 -41.397 -30.879 1.00 34.22 333 THR A O 1
#

Mean predicted aligned error: 10.22 Å